Protein AF-A0A0J7YM54-F1 (afdb_monomer_lite)

pLDDT: mean 84.11, std 16.39, range [31.62, 98.44]

Structure (mmCIF, N/CA/C/O backbone):
data_AF-A0A0J7YM54-F1
#
_entry.id   AF-A0A0J7YM54-F1
#
loop_
_atom_site.group_PDB
_atom_site.id
_atom_site.type_symbol
_atom_site.label_atom_id
_atom_site.label_alt_id
_atom_site.label_comp_id
_atom_site.label_asym_id
_atom_site.label_entity_id
_atom_site.label_seq_id
_atom_site.pdbx_PDB_ins_code
_atom_site.Cartn_x
_atom_site.Cartn_y
_atom_site.Cartn_z
_atom_site.occupancy
_atom_site.B_iso_or_equiv
_atom_site.auth_seq_id
_atom_site.auth_comp_id
_atom_site.auth_asym_id
_atom_site.auth_atom_id
_atom_site.pdbx_PDB_model_num
ATOM 1 N N . MET A 1 1 ? 42.980 23.337 -14.001 1.00 39.78 1 MET A N 1
ATOM 2 C CA . MET A 1 1 ? 42.250 22.060 -13.808 1.00 39.78 1 MET A CA 1
ATOM 3 C C . MET A 1 1 ? 41.978 21.839 -12.323 1.00 39.78 1 MET A C 1
ATOM 5 O O . MET A 1 1 ? 42.525 20.928 -11.721 1.00 39.78 1 MET A O 1
ATOM 9 N N . SER A 1 2 ? 41.148 22.685 -11.716 1.00 37.78 2 SER A N 1
ATOM 10 C CA . SER A 1 2 ? 40.831 22.590 -10.286 1.00 37.78 2 SER A CA 1
ATOM 11 C C . SER A 1 2 ? 39.645 23.497 -9.967 1.00 37.78 2 SER A C 1
ATOM 13 O O . SER A 1 2 ? 39.828 24.497 -9.296 1.00 37.78 2 SER A O 1
ATOM 15 N N . ASP A 1 3 ? 38.461 23.206 -10.522 1.00 34.47 3 ASP A N 1
ATOM 16 C CA . ASP A 1 3 ? 37.222 23.910 -10.128 1.00 34.47 3 ASP A CA 1
ATOM 17 C C . ASP A 1 3 ? 35.913 23.189 -10.529 1.00 34.47 3 ASP A C 1
ATOM 19 O O . ASP A 1 3 ? 34.865 23.803 -10.691 1.00 34.47 3 ASP A O 1
ATOM 23 N N . VAL A 1 4 ? 35.929 21.853 -10.665 1.00 36.28 4 VAL A N 1
ATOM 24 C CA . VAL A 1 4 ? 34.733 21.065 -11.070 1.00 36.28 4 VAL A CA 1
ATOM 25 C C . VAL A 1 4 ? 34.252 20.101 -9.968 1.00 36.28 4 VAL A C 1
ATOM 27 O O . VAL A 1 4 ? 33.488 19.178 -10.211 1.00 36.28 4 VAL A O 1
ATOM 30 N N . LEU A 1 5 ? 34.644 20.319 -8.707 1.00 35.38 5 LEU A N 1
ATOM 31 C CA . LEU A 1 5 ? 34.176 19.516 -7.560 1.00 35.38 5 LEU A CA 1
ATOM 32 C C . LEU A 1 5 ? 33.268 20.297 -6.594 1.00 35.38 5 LEU A C 1
ATOM 34 O O . LEU A 1 5 ? 33.236 20.025 -5.396 1.00 35.38 5 LEU A O 1
ATOM 38 N N . ARG A 1 6 ? 32.476 21.244 -7.113 1.00 36.31 6 ARG A N 1
ATOM 39 C CA . ARG A 1 6 ? 31.398 21.922 -6.370 1.00 36.31 6 ARG A CA 1
ATOM 40 C C . ARG A 1 6 ? 30.016 21.600 -6.947 1.00 36.31 6 ARG A C 1
ATOM 42 O O . ARG A 1 6 ? 29.353 22.474 -7.482 1.00 36.31 6 ARG A O 1
ATOM 49 N N . SER A 1 7 ? 29.549 20.362 -6.787 1.00 36.28 7 SER A N 1
ATOM 50 C CA . SER A 1 7 ? 28.103 20.065 -6.732 1.00 36.28 7 SER A CA 1
ATOM 51 C C . SER A 1 7 ? 27.815 18.660 -6.185 1.00 36.28 7 SER A C 1
ATOM 53 O O . SER A 1 7 ? 27.097 17.858 -6.773 1.00 36.28 7 SER A O 1
ATOM 55 N N . ARG A 1 8 ? 28.289 18.347 -4.971 1.00 37.28 8 ARG A N 1
ATOM 56 C CA . ARG A 1 8 ? 27.629 17.300 -4.168 1.00 37.28 8 ARG A CA 1
ATOM 57 C C . ARG A 1 8 ? 26.317 17.851 -3.607 1.00 37.28 8 ARG A C 1
ATOM 59 O O . ARG A 1 8 ? 26.161 18.003 -2.397 1.00 37.28 8 ARG A O 1
ATOM 66 N N . GLN A 1 9 ? 25.364 18.149 -4.488 1.00 34.09 9 GLN A N 1
ATOM 67 C CA . GLN A 1 9 ? 23.973 18.314 -4.096 1.00 34.09 9 GLN A CA 1
ATOM 68 C C . GLN A 1 9 ? 23.431 16.910 -3.829 1.00 34.09 9 GLN A C 1
ATOM 70 O O . GLN A 1 9 ? 22.877 16.235 -4.690 1.00 34.09 9 GLN A O 1
ATOM 75 N N . LYS A 1 10 ? 23.702 16.439 -2.606 1.00 35.44 10 LYS A N 1
ATOM 76 C CA . LYS A 1 10 ? 23.023 15.307 -1.984 1.00 35.44 10 LYS A CA 1
ATOM 77 C C . LYS A 1 10 ? 21.530 15.468 -2.272 1.00 35.44 10 LYS A C 1
ATOM 79 O O . LYS A 1 10 ? 20.948 16.474 -1.865 1.00 35.44 10 LYS A O 1
ATOM 84 N N . TYR A 1 11 ? 20.907 14.485 -2.917 1.00 36.03 11 TYR A N 1
ATOM 85 C CA . TYR A 1 11 ? 19.458 14.291 -2.863 1.00 36.03 11 TYR A CA 1
ATOM 86 C C . TYR A 1 11 ? 19.092 13.958 -1.409 1.00 36.03 11 TYR A C 1
ATOM 88 O O . TYR A 1 11 ? 18.893 12.811 -1.020 1.00 36.03 11 TYR A O 1
ATOM 96 N N . CYS A 1 12 ? 19.132 14.977 -0.556 1.00 31.62 12 CYS A N 1
ATOM 97 C CA . CYS A 1 12 ? 18.889 14.879 0.864 1.00 31.62 12 CYS A CA 1
ATOM 98 C C . CYS A 1 12 ? 17.372 14.891 1.042 1.00 31.62 12 CYS A C 1
ATOM 100 O O . CYS A 1 12 ? 16.743 15.943 1.099 1.00 31.62 12 CYS A O 1
ATOM 102 N N . TYR A 1 13 ? 16.766 13.705 1.111 1.00 42.91 13 TYR A N 1
ATOM 103 C CA . TYR A 1 13 ? 15.343 13.519 1.418 1.00 42.91 13 TYR A CA 1
AT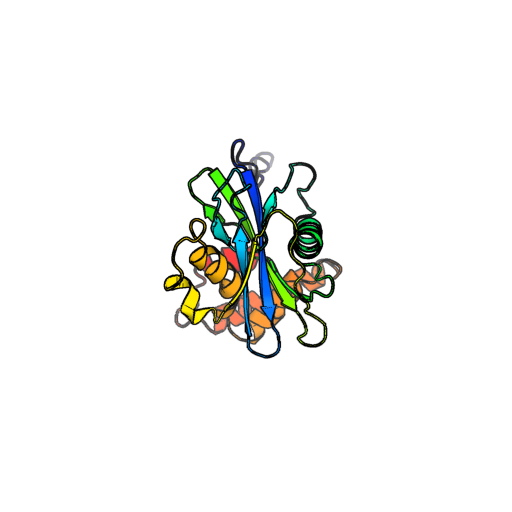OM 104 C C . TYR A 1 13 ? 14.965 13.947 2.853 1.00 42.91 13 TYR A C 1
ATOM 106 O O . TYR A 1 13 ? 13.833 13.739 3.290 1.00 42.91 13 TYR A O 1
ATOM 114 N N . THR A 1 14 ? 15.883 14.558 3.605 1.00 42.25 14 THR A N 1
ATOM 115 C CA . THR A 1 14 ? 15.625 15.097 4.939 1.00 42.25 14 THR A CA 1
ATOM 116 C C . THR A 1 14 ? 14.918 16.445 4.820 1.00 42.25 14 THR A C 1
ATOM 118 O O . THR A 1 14 ? 15.533 17.508 4.860 1.00 42.25 14 THR A O 1
ATOM 121 N N . CYS A 1 15 ? 13.596 16.418 4.677 1.00 42.03 15 CYS A N 1
ATOM 122 C CA . CYS A 1 15 ? 12.793 17.562 5.086 1.00 42.03 15 CYS A CA 1
ATOM 123 C C . CYS A 1 15 ? 12.607 17.472 6.601 1.00 42.03 15 CYS A C 1
ATOM 125 O O . CYS A 1 15 ? 11.759 16.717 7.078 1.00 42.03 15 CYS A O 1
ATOM 127 N N . SER A 1 16 ? 13.425 18.212 7.344 1.00 54.41 16 SER A N 1
ATOM 128 C CA . SER A 1 16 ? 13.213 18.482 8.764 1.00 54.41 16 SER A CA 1
ATOM 129 C C . SER A 1 16 ? 11.779 18.994 8.975 1.00 54.41 16 SER A C 1
ATOM 131 O O . SER A 1 16 ? 11.338 19.924 8.303 1.00 54.41 16 SER A O 1
ATOM 133 N N . GLY A 1 17 ? 11.022 18.324 9.851 1.00 62.78 17 GLY A N 1
ATOM 134 C CA . GLY A 1 17 ? 9.676 18.733 10.278 1.00 62.78 17 GLY A CA 1
ATOM 135 C C . GLY A 1 17 ? 8.497 17.860 9.822 1.00 62.78 17 GLY A C 1
ATOM 136 O O . GLY A 1 17 ? 7.399 18.048 10.336 1.00 62.78 17 GLY A O 1
ATOM 137 N N . ARG A 1 18 ? 8.678 16.893 8.906 1.00 74.12 18 ARG A N 1
ATOM 138 C CA . ARG A 1 18 ? 7.582 15.997 8.467 1.00 74.12 18 ARG A CA 1
ATOM 139 C C . ARG A 1 18 ? 7.667 14.620 9.112 1.00 74.12 18 ARG A C 1
ATOM 141 O O . ARG A 1 18 ? 8.744 14.028 9.156 1.00 74.12 18 ARG A O 1
ATOM 148 N N . ARG A 1 19 ? 6.521 14.078 9.537 1.00 88.62 19 ARG A N 1
ATOM 149 C CA . ARG A 1 19 ? 6.425 12.687 10.000 1.00 88.62 19 ARG A CA 1
ATOM 150 C C . ARG A 1 19 ? 6.508 11.761 8.795 1.00 88.62 19 ARG A C 1
ATOM 152 O O . ARG A 1 19 ? 5.757 11.913 7.832 1.00 88.62 19 ARG A O 1
ATOM 159 N N . ARG A 1 20 ? 7.449 10.825 8.829 1.00 91.69 20 ARG A N 1
ATOM 160 C CA . ARG A 1 20 ? 7.586 9.804 7.792 1.00 91.69 20 ARG A CA 1
ATOM 161 C C . ARG A 1 20 ? 6.707 8.630 8.176 1.00 91.69 20 ARG A C 1
ATOM 163 O O . ARG A 1 20 ? 6.704 8.227 9.334 1.00 91.69 20 ARG A O 1
ATOM 170 N N . VAL A 1 21 ? 5.953 8.123 7.216 1.00 93.38 21 VAL A N 1
ATOM 171 C CA . VAL A 1 21 ? 4.989 7.044 7.433 1.00 93.38 21 VAL A CA 1
ATOM 172 C C . VAL A 1 21 ? 5.147 6.046 6.302 1.00 93.38 21 VAL A C 1
ATOM 174 O O . VAL A 1 21 ? 5.334 6.452 5.156 1.00 93.38 21 VAL A O 1
ATOM 177 N N . VAL A 1 22 ? 5.103 4.758 6.605 1.00 95.50 22 VAL A N 1
ATOM 178 C CA . VAL A 1 22 ? 4.905 3.711 5.607 1.00 95.50 22 VAL A CA 1
ATOM 179 C C . VAL A 1 22 ? 3.417 3.403 5.534 1.00 95.50 22 VAL A C 1
ATOM 181 O O . VAL A 1 22 ? 2.766 3.304 6.568 1.00 95.50 22 VAL A O 1
ATOM 184 N N . THR A 1 23 ? 2.868 3.295 4.328 1.00 97.56 23 THR A N 1
ATOM 185 C CA . THR A 1 23 ? 1.470 2.896 4.122 1.00 97.56 23 THR A CA 1
ATOM 186 C C . THR A 1 23 ? 1.453 1.676 3.228 1.00 97.56 23 THR A C 1
ATOM 188 O O . THR A 1 23 ? 1.994 1.711 2.122 1.00 97.56 23 THR A O 1
ATOM 191 N N . VAL A 1 24 ? 0.856 0.601 3.719 1.00 98.25 24 VAL A N 1
ATOM 192 C CA . VAL A 1 24 ? 0.930 -0.722 3.122 1.00 98.25 24 VAL A CA 1
ATOM 193 C C . VAL A 1 24 ? -0.432 -1.124 2.592 1.00 98.25 24 VAL A C 1
ATOM 195 O O . VAL A 1 24 ? -1.376 -1.337 3.344 1.00 98.25 24 VAL A O 1
ATOM 198 N N . ILE A 1 25 ? -0.520 -1.252 1.275 1.00 98.25 25 ILE A N 1
ATOM 199 C CA . ILE A 1 25 ? -1.683 -1.815 0.605 1.00 98.25 25 ILE A CA 1
ATOM 200 C C . ILE A 1 25 ? -1.459 -3.320 0.484 1.00 98.25 25 ILE A C 1
ATOM 202 O O . ILE A 1 25 ? -0.456 -3.763 -0.083 1.00 98.25 25 ILE A O 1
ATOM 206 N N . LEU A 1 26 ? -2.398 -4.102 1.008 1.00 97.62 26 LEU A N 1
ATOM 207 C CA . LEU A 1 26 ? -2.434 -5.547 0.818 1.00 97.62 26 LEU A CA 1
ATOM 208 C C . LEU A 1 26 ? -3.441 -5.864 -0.269 1.00 97.62 26 LEU A C 1
ATOM 210 O O . LEU A 1 26 ? -4.610 -5.517 -0.133 1.00 97.62 26 LEU A O 1
ATOM 214 N N . ARG A 1 27 ? -2.987 -6.522 -1.333 1.00 96.50 27 ARG A N 1
ATOM 215 C CA . ARG A 1 27 ? -3.840 -7.007 -2.413 1.00 96.50 27 ARG A CA 1
ATOM 216 C C . ARG A 1 27 ? -3.995 -8.516 -2.315 1.00 96.50 27 ARG A C 1
ATOM 218 O O . ARG A 1 27 ? -2.997 -9.234 -2.310 1.00 96.50 27 ARG A O 1
ATOM 225 N N . ARG A 1 28 ? -5.229 -9.002 -2.295 1.00 95.38 28 ARG A N 1
ATOM 226 C CA . ARG A 1 28 ? -5.519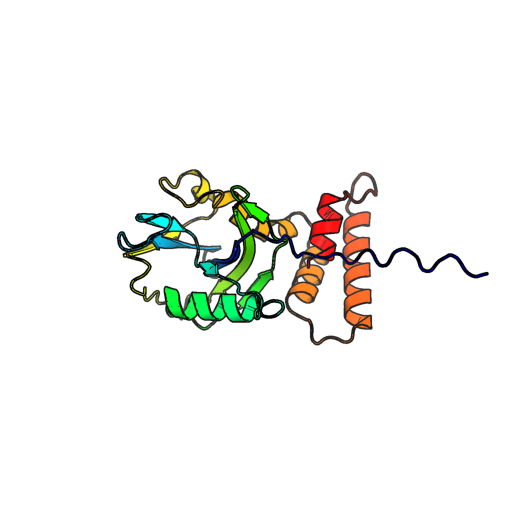 -10.432 -2.344 1.00 95.38 28 ARG A CA 1
ATOM 227 C C . ARG A 1 28 ? -5.293 -10.964 -3.754 1.00 95.38 28 ARG A C 1
ATOM 229 O O . ARG A 1 28 ? -5.715 -10.356 -4.735 1.00 95.38 28 ARG A O 1
ATOM 236 N N . GLN A 1 29 ? -4.590 -12.086 -3.858 1.00 93.69 29 GLN A N 1
ATOM 237 C CA . GLN A 1 29 ? -4.203 -12.654 -5.148 1.00 93.69 29 GLN A CA 1
ATOM 238 C C . GLN A 1 29 ? -5.393 -13.167 -5.975 1.00 93.69 29 GLN A C 1
ATOM 240 O O . GLN A 1 29 ? -5.346 -13.072 -7.200 1.00 93.69 29 GLN A O 1
ATOM 245 N N . SER A 1 30 ? -6.427 -13.719 -5.334 1.00 92.69 30 SER A N 1
ATOM 246 C CA . SER A 1 30 ? -7.529 -14.405 -6.023 1.00 92.69 30 SER A CA 1
ATOM 247 C C . SER A 1 30 ? -8.426 -13.469 -6.833 1.00 92.69 30 SER A C 1
ATOM 249 O O . SER A 1 30 ? -8.840 -13.830 -7.931 1.00 92.69 30 SER A O 1
ATOM 251 N N . ASP A 1 31 ? -8.683 -12.261 -6.334 1.00 93.81 31 ASP A N 1
ATOM 252 C CA . ASP A 1 31 ? -9.617 -11.304 -6.942 1.00 93.81 31 ASP A CA 1
ATOM 253 C C . ASP A 1 31 ? -9.043 -9.890 -7.117 1.00 93.81 31 ASP A C 1
ATOM 255 O O . ASP A 1 31 ? -9.659 -9.040 -7.756 1.00 93.81 31 ASP A O 1
ATOM 259 N N . GLY A 1 32 ? -7.851 -9.615 -6.582 1.00 94.56 32 GLY A N 1
ATOM 260 C CA . GLY A 1 32 ? -7.232 -8.296 -6.650 1.00 94.56 32 GLY A CA 1
ATOM 261 C C . GLY A 1 32 ? -7.824 -7.266 -5.685 1.00 94.56 32 GLY A C 1
ATOM 262 O O . GLY A 1 32 ? -7.443 -6.096 -5.776 1.00 94.56 32 GLY A O 1
ATOM 263 N N . TYR A 1 33 ? -8.706 -7.674 -4.767 1.00 96.56 33 TYR A N 1
ATOM 264 C CA . TYR A 1 33 ? -9.288 -6.781 -3.766 1.00 96.56 33 TYR A CA 1
ATOM 265 C C . TYR A 1 33 ? -8.206 -6.308 -2.797 1.00 96.56 33 TYR A C 1
ATOM 267 O O . TYR A 1 33 ? -7.213 -7.003 -2.561 1.00 96.56 33 TYR A O 1
ATOM 275 N N . VAL A 1 34 ? -8.391 -5.123 -2.221 1.00 97.44 34 VAL A N 1
ATOM 276 C CA . VAL A 1 34 ? -7.439 -4.530 -1.277 1.00 97.44 34 VAL A CA 1
ATOM 277 C C . VAL A 1 34 ? -8.002 -4.481 0.138 1.00 97.44 34 VAL A C 1
ATOM 279 O O . VAL A 1 34 ? -9.191 -4.221 0.326 1.00 97.44 34 VAL A O 1
ATOM 282 N N . LEU A 1 35 ? -7.156 -4.749 1.136 1.00 97.56 35 LEU A N 1
ATOM 283 C CA . LEU A 1 35 ? -7.552 -4.696 2.542 1.00 97.56 35 LEU A CA 1
ATOM 284 C C . LEU A 1 35 ? -7.619 -3.248 3.017 1.00 97.56 35 LEU A C 1
ATOM 286 O O . LEU A 1 35 ? -6.620 -2.531 2.995 1.00 97.56 35 LEU A O 1
ATOM 290 N N . MET A 1 36 ? -8.785 -2.863 3.511 1.00 97.81 36 MET A N 1
ATOM 291 C CA . MET A 1 36 ? -9.024 -1.631 4.242 1.00 97.81 36 MET A CA 1
ATOM 292 C C . MET A 1 36 ? -9.271 -1.948 5.708 1.00 97.81 36 MET A C 1
ATOM 294 O O . MET A 1 36 ? -9.966 -2.908 6.040 1.00 97.81 36 MET A O 1
ATOM 298 N N . LEU A 1 37 ? -8.736 -1.105 6.579 1.00 98.31 37 LEU A N 1
ATOM 299 C CA . LEU A 1 37 ? -8.942 -1.150 8.018 1.00 98.31 37 LEU A CA 1
ATOM 300 C C . LEU A 1 37 ? -9.716 0.092 8.447 1.00 98.31 37 LEU A C 1
ATOM 302 O O . LEU A 1 37 ? -9.550 1.163 7.865 1.00 98.31 37 LEU A O 1
ATOM 306 N N . GLN A 1 38 ? -10.547 -0.027 9.474 1.00 98.25 38 GLN A N 1
ATOM 307 C CA . GLN A 1 38 ? -11.173 1.114 10.125 1.00 98.25 38 GLN A CA 1
ATOM 308 C C . GLN A 1 38 ? -10.492 1.350 11.465 1.00 98.25 38 GLN A C 1
ATOM 310 O O . GLN A 1 38 ? -10.497 0.472 12.331 1.00 98.25 38 GLN A O 1
ATOM 315 N N . ARG A 1 39 ? -9.945 2.551 11.651 1.00 98.12 39 ARG A N 1
ATOM 316 C CA . ARG A 1 39 ? -9.269 2.938 12.892 1.00 98.12 39 ARG A CA 1
ATOM 317 C C . ARG A 1 39 ? -10.249 2.885 14.057 1.00 98.12 39 ARG A C 1
ATOM 319 O O . ARG A 1 39 ? -11.371 3.378 13.956 1.00 98.12 39 ARG A O 1
ATOM 326 N N . SER A 1 40 ? -9.810 2.323 15.175 1.00 97.62 40 SER A N 1
ATOM 327 C CA . SER A 1 40 ? -10.548 2.333 16.434 1.00 97.62 40 SER A CA 1
ATOM 328 C C . SER A 1 40 ? -10.835 3.768 16.880 1.00 97.62 40 SER A C 1
ATOM 330 O O . SER A 1 40 ? -10.033 4.680 16.656 1.00 97.62 40 SER A O 1
ATOM 332 N N . GLN A 1 41 ? -11.959 3.971 17.567 1.00 97.12 41 GLN A N 1
ATOM 333 C CA . GLN A 1 41 ? -12.290 5.260 18.187 1.00 97.12 41 GLN A CA 1
ATOM 334 C C . GLN A 1 41 ? -11.273 5.695 19.260 1.00 97.12 41 GLN A C 1
ATOM 336 O O . GLN A 1 41 ? -11.230 6.862 19.638 1.00 97.12 41 GLN A O 1
ATOM 341 N N . LEU A 1 42 ? -10.421 4.778 19.731 1.00 95.12 42 LEU A N 1
ATOM 342 C CA . LEU A 1 42 ? -9.359 5.053 20.705 1.00 95.12 42 LEU A CA 1
ATOM 343 C C . LEU A 1 42 ? -8.137 5.763 20.093 1.00 95.12 42 LEU A C 1
ATOM 345 O O . LEU A 1 42 ? -7.265 6.240 20.826 1.00 95.12 42 LEU A O 1
ATOM 349 N N . MET A 1 43 ? -8.034 5.818 18.762 1.00 95.12 43 MET A N 1
ATOM 350 C CA . MET A 1 43 ? -6.873 6.387 18.081 1.00 95.12 43 MET A CA 1
ATOM 351 C C . MET A 1 43 ? -6.886 7.918 18.110 1.00 95.12 43 MET A C 1
ATOM 353 O O . MET A 1 43 ? -7.883 8.560 17.796 1.00 95.12 43 MET A O 1
ATOM 357 N N . LYS A 1 44 ? -5.732 8.526 18.418 1.00 91.75 44 LYS A N 1
ATOM 358 C CA . LYS A 1 44 ? -5.586 9.996 18.463 1.00 91.75 44 LYS A CA 1
ATOM 359 C C . LYS A 1 44 ? -5.690 10.654 17.088 1.00 91.75 44 LYS A C 1
ATOM 361 O O . LYS A 1 44 ? -6.218 11.753 16.966 1.00 91.75 44 LYS A O 1
ATOM 366 N N . GLU A 1 45 ? -5.130 10.014 16.063 1.00 89.75 45 GLU A N 1
ATOM 367 C CA . GLU A 1 45 ? -5.165 10.517 14.688 1.00 89.75 45 GLU A CA 1
ATOM 368 C C . GLU A 1 45 ? -6.223 9.748 13.895 1.00 89.75 45 GLU A C 1
ATOM 370 O O . GLU A 1 45 ? -6.156 8.520 13.809 1.00 89.75 45 GLU A O 1
ATOM 375 N N . TYR A 1 46 ? -7.175 10.489 13.321 1.00 94.00 46 TYR A N 1
ATOM 376 C CA . TYR A 1 46 ? -8.246 9.997 12.447 1.00 94.00 46 TYR A CA 1
ATOM 377 C C . TYR A 1 46 ? -9.083 8.827 13.030 1.00 94.00 46 TYR A C 1
ATOM 379 O O . TYR A 1 46 ? -9.212 7.797 12.367 1.00 94.00 46 TYR A O 1
ATOM 387 N N . PRO A 1 47 ? -9.664 8.949 14.242 1.00 97.19 47 PRO A N 1
ATOM 388 C CA . PRO A 1 47 ? -10.511 7.898 14.819 1.00 97.19 47 PRO A CA 1
ATOM 389 C C . PRO A 1 47 ? -11.709 7.575 13.914 1.00 97.19 47 PRO A C 1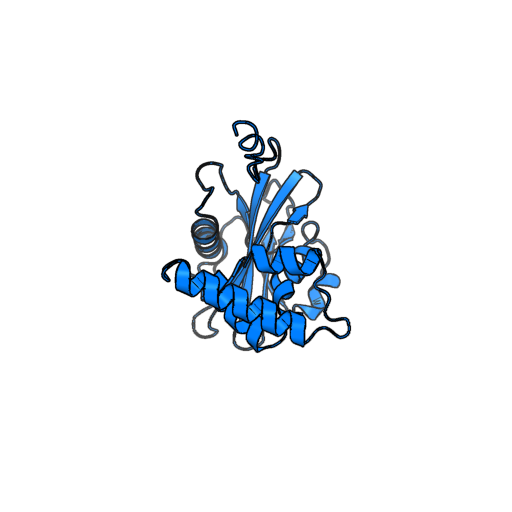
ATOM 391 O O . PRO A 1 47 ? -12.271 8.468 13.276 1.00 97.19 47 PRO A O 1
ATOM 394 N N . GLY A 1 48 ? -12.072 6.293 13.819 1.00 97.50 48 GLY A N 1
ATOM 395 C CA . GLY A 1 48 ? -13.194 5.812 13.004 1.00 97.50 48 GLY A CA 1
ATOM 396 C C . GLY A 1 48 ? -12.982 5.873 11.488 1.00 97.50 48 GLY A C 1
ATOM 397 O O . GLY A 1 48 ? -13.865 5.447 10.740 1.00 97.50 48 GLY A O 1
ATOM 398 N N . ARG A 1 49 ? -11.842 6.397 11.013 1.00 98.06 49 ARG A N 1
ATOM 399 C CA . ARG A 1 49 ? -11.586 6.552 9.579 1.00 98.06 49 ARG A CA 1
ATOM 400 C C . ARG A 1 49 ? -11.051 5.282 8.933 1.00 98.06 49 ARG A C 1
ATOM 402 O O . ARG A 1 49 ? -10.273 4.546 9.537 1.00 98.06 49 ARG A O 1
ATOM 409 N N . TRP A 1 50 ? -11.423 5.078 7.677 1.00 98.44 50 TRP A N 1
ATOM 410 C CA . TRP A 1 50 ? -10.911 4.006 6.832 1.00 98.44 50 TRP A CA 1
ATOM 411 C C . TRP A 1 50 ? -9.506 4.326 6.305 1.00 98.44 50 TRP A C 1
ATOM 413 O O . TRP A 1 50 ? -9.234 5.442 5.850 1.00 98.44 50 TRP A O 1
ATOM 423 N N . HIS A 1 51 ? -8.602 3.351 6.375 1.00 98.06 51 HIS A N 1
ATOM 424 C CA . HIS A 1 51 ? -7.202 3.477 5.974 1.00 98.06 51 HIS A CA 1
ATOM 425 C C . HIS A 1 51 ? -6.617 2.146 5.482 1.00 98.06 51 HIS A C 1
ATOM 427 O O . HIS A 1 51 ? -7.237 1.093 5.611 1.00 98.06 51 HIS A O 1
ATOM 433 N N . PHE A 1 52 ? -5.422 2.210 4.902 1.00 98.31 52 PHE A N 1
ATOM 434 C CA . PHE A 1 52 ? -4.555 1.047 4.704 1.00 98.31 52 PHE A CA 1
ATOM 435 C C . PHE A 1 52 ? -3.611 0.925 5.905 1.00 98.31 52 PHE A C 1
ATOM 437 O O . PHE A 1 52 ? -3.295 1.955 6.492 1.00 98.31 52 PHE A O 1
ATOM 444 N N . VAL A 1 53 ? -3.084 -0.270 6.192 1.00 98.00 53 VAL A N 1
ATOM 445 C CA . VAL A 1 53 ? -2.065 -0.501 7.243 1.00 98.00 53 VAL A CA 1
ATOM 446 C C . VAL A 1 53 ? -0.992 0.590 7.205 1.00 98.00 53 VAL A C 1
ATOM 448 O O . VAL A 1 53 ? -0.482 0.922 6.126 1.00 98.00 53 VAL A O 1
ATOM 451 N N . SER A 1 54 ? -0.646 1.183 8.349 1.00 95.06 54 SER A N 1
ATOM 452 C CA . SER A 1 54 ? 0.257 2.332 8.350 1.00 95.06 54 SER A CA 1
ATOM 453 C C . SER A 1 54 ? 1.086 2.473 9.616 1.00 95.06 54 SER A C 1
ATOM 455 O O . SER A 1 54 ? 0.569 2.451 10.723 1.00 95.06 54 SER A O 1
ATOM 457 N N . GLY A 1 55 ? 2.374 2.755 9.428 1.00 91.56 55 GLY A N 1
ATOM 458 C CA . GLY A 1 55 ? 3.343 2.841 10.512 1.00 91.56 55 GLY A CA 1
ATOM 459 C C . GLY A 1 55 ? 4.233 4.060 10.444 1.00 91.56 55 GLY A C 1
ATOM 460 O O . GLY A 1 55 ? 4.623 4.504 9.363 1.00 91.56 55 GLY A O 1
ATOM 461 N N . SER A 1 56 ? 4.623 4.594 11.597 1.00 91.31 56 SER A N 1
ATOM 462 C CA . SER A 1 56 ? 5.624 5.664 11.643 1.00 91.31 56 SER A CA 1
ATOM 463 C C . SER A 1 56 ? 7.017 5.122 11.309 1.00 91.31 56 SER A C 1
ATOM 465 O O . SER A 1 56 ? 7.441 4.100 11.837 1.00 91.31 56 SER A O 1
ATOM 467 N N . LEU A 1 57 ? 7.750 5.837 10.454 1.00 89.38 57 LEU A N 1
ATOM 468 C CA . LEU A 1 57 ? 9.156 5.567 10.154 1.00 89.38 57 LEU A CA 1
ATOM 469 C C . LEU A 1 57 ? 10.022 6.508 10.983 1.00 89.38 57 LEU A C 1
ATOM 471 O O . LEU A 1 57 ? 10.039 7.723 10.751 1.00 89.38 57 LEU A O 1
ATOM 475 N N . GLU A 1 58 ? 10.762 5.959 11.938 1.00 80.06 58 GLU A N 1
ATOM 476 C CA . GLU A 1 58 ? 11.685 6.757 12.729 1.00 80.06 58 GLU A CA 1
ATOM 477 C C . GLU A 1 58 ? 12.959 7.066 11.933 1.00 80.06 58 GLU A C 1
ATOM 479 O O . GLU A 1 58 ? 13.268 6.445 10.915 1.00 80.06 58 GLU A O 1
ATOM 484 N N . VAL A 1 59 ? 13.744 8.047 12.387 1.00 72.12 59 VAL A N 1
ATOM 485 C CA . VAL A 1 59 ? 14.975 8.449 11.681 1.00 72.12 59 VAL A CA 1
ATOM 486 C C . VAL A 1 59 ? 15.952 7.272 11.558 1.00 72.12 59 VAL A C 1
ATOM 488 O O . VAL A 1 59 ? 16.570 7.108 10.504 1.00 72.12 59 VAL A O 1
ATOM 491 N N . ARG A 1 60 ? 16.020 6.412 12.584 1.00 71.44 60 ARG A N 1
ATOM 492 C CA . ARG A 1 60 ? 16.815 5.171 12.594 1.00 71.44 60 ARG A CA 1
ATOM 493 C C . ARG A 1 60 ? 16.333 4.107 11.601 1.00 71.44 60 ARG A C 1
ATOM 495 O O . ARG A 1 60 ? 17.095 3.211 11.263 1.00 71.44 60 ARG A O 1
ATOM 502 N N . ASP A 1 61 ? 15.120 4.242 11.073 1.00 67.06 61 ASP A N 1
ATOM 503 C CA . ASP A 1 61 ? 14.549 3.329 10.076 1.00 67.06 61 ASP A CA 1
ATOM 504 C C . ASP A 1 61 ? 14.798 3.800 8.637 1.00 67.06 61 ASP A C 1
ATOM 506 O O . ASP A 1 61 ? 14.256 3.244 7.679 1.00 67.06 61 ASP A O 1
ATOM 510 N N . SER A 1 62 ? 15.652 4.815 8.455 1.00 59.19 62 SER A N 1
ATOM 511 C CA . SER A 1 62 ? 16.114 5.286 7.146 1.00 59.19 62 SER A CA 1
ATOM 512 C C . SER A 1 62 ? 16.929 4.195 6.440 1.00 59.19 62 SER A C 1
ATOM 514 O O . SER A 1 62 ? 18.144 4.141 6.555 1.00 59.19 62 SER A O 1
ATOM 516 N N . GLY A 1 63 ? 16.237 3.311 5.722 1.00 67.81 63 GLY A N 1
ATOM 517 C CA . GLY A 1 63 ? 16.806 2.123 5.074 1.00 67.81 63 GLY A CA 1
ATOM 518 C C . GLY A 1 63 ? 15.975 0.857 5.303 1.00 67.81 63 GLY A C 1
ATOM 519 O O . GLY A 1 63 ? 16.011 -0.043 4.475 1.00 67.81 63 GLY A O 1
ATOM 520 N N . ARG A 1 64 ? 15.140 0.842 6.350 1.00 81.12 64 ARG A N 1
ATOM 521 C CA . ARG A 1 64 ? 14.340 -0.307 6.814 1.00 81.12 64 ARG A CA 1
ATOM 522 C C . ARG A 1 64 ? 12.836 -0.139 6.572 1.00 81.12 64 ARG A C 1
ATOM 524 O O . ARG A 1 64 ? 12.009 -0.708 7.271 1.00 81.12 64 ARG A O 1
ATOM 531 N N . CYS A 1 65 ? 12.465 0.651 5.561 1.00 87.62 65 CYS A N 1
ATOM 532 C CA . CYS A 1 65 ? 11.063 0.937 5.226 1.00 87.62 65 CYS A CA 1
ATOM 533 C C . CYS A 1 65 ? 10.245 -0.346 5.000 1.00 87.62 65 CYS A C 1
ATOM 535 O O . CYS A 1 65 ? 9.138 -0.466 5.512 1.00 87.62 65 CYS A O 1
ATOM 537 N N . LEU A 1 66 ? 10.809 -1.317 4.271 1.00 90.75 66 LEU A N 1
ATOM 538 C CA . LEU A 1 66 ? 10.143 -2.590 3.987 1.00 90.75 66 LEU A CA 1
ATOM 539 C C . LEU A 1 66 ? 10.041 -3.492 5.221 1.00 90.75 66 LEU A C 1
ATOM 541 O O . LEU A 1 66 ? 9.024 -4.152 5.394 1.00 90.75 66 LEU A O 1
ATOM 545 N N . GLU A 1 67 ? 11.052 -3.500 6.089 1.00 91.50 67 GLU A N 1
ATOM 546 C CA . GLU A 1 67 ? 10.990 -4.232 7.360 1.00 91.50 67 GLU A CA 1
ATOM 547 C C . GLU A 1 67 ? 9.878 -3.665 8.241 1.00 91.50 67 GLU A C 1
ATOM 549 O O . GLU A 1 67 ? 9.029 -4.416 8.716 1.00 91.50 67 GLU A O 1
ATOM 554 N N . ARG A 1 68 ? 9.809 -2.330 8.365 1.00 94.12 68 ARG A N 1
ATOM 555 C CA . ARG A 1 68 ? 8.715 -1.669 9.080 1.00 94.12 68 ARG A CA 1
ATOM 556 C C . ARG A 1 68 ? 7.362 -1.980 8.446 1.00 94.12 68 ARG A C 1
ATOM 558 O O . ARG A 1 68 ? 6.431 -2.293 9.169 1.00 94.12 68 ARG A O 1
ATOM 565 N N . ALA A 1 69 ? 7.256 -1.950 7.117 1.00 95.31 69 ALA A N 1
ATOM 566 C CA . ALA A 1 69 ? 6.026 -2.295 6.405 1.00 95.31 69 ALA A CA 1
ATOM 567 C C . ALA A 1 69 ? 5.514 -3.697 6.779 1.00 95.31 69 ALA A C 1
ATOM 569 O O . ALA A 1 69 ? 4.325 -3.876 7.010 1.00 95.31 69 ALA A O 1
ATOM 570 N N . ARG A 1 70 ? 6.411 -4.688 6.842 1.00 95.75 70 ARG A N 1
ATOM 571 C CA . ARG A 1 70 ? 6.062 -6.067 7.212 1.00 95.75 70 ARG A CA 1
ATOM 572 C C . ARG A 1 70 ? 5.670 -6.187 8.680 1.00 95.75 70 ARG A C 1
ATOM 574 O O . ARG A 1 70 ? 4.699 -6.874 8.973 1.00 95.75 70 ARG A O 1
ATOM 581 N N . ALA A 1 71 ? 6.396 -5.507 9.568 1.00 95.69 71 ALA A N 1
ATOM 582 C CA . ALA A 1 71 ? 6.076 -5.472 10.991 1.00 95.69 71 ALA A CA 1
ATOM 583 C C . ALA A 1 71 ? 4.672 -4.897 11.233 1.00 95.69 71 ALA A C 1
ATOM 585 O O . ALA A 1 71 ? 3.870 -5.536 11.898 1.00 95.69 71 ALA A O 1
ATOM 586 N N . GLU A 1 72 ? 4.336 -3.770 10.602 1.00 97.25 72 GLU A N 1
ATOM 587 C CA . GLU A 1 72 ? 3.009 -3.145 10.727 1.00 97.25 72 GLU A CA 1
ATOM 588 C C . GLU A 1 72 ? 1.886 -4.042 10.204 1.00 97.25 72 GLU A C 1
ATOM 590 O O . GLU A 1 72 ? 0.830 -4.143 10.818 1.00 97.25 72 GLU A O 1
ATOM 595 N N . VAL A 1 73 ? 2.106 -4.748 9.089 1.00 97.00 73 VAL A N 1
ATOM 596 C CA . VAL A 1 73 ? 1.110 -5.706 8.587 1.00 97.00 73 VAL A CA 1
ATOM 597 C C . VAL A 1 73 ? 0.889 -6.833 9.589 1.00 97.00 73 VAL A C 1
ATOM 599 O O . VAL A 1 73 ? -0.261 -7.155 9.891 1.00 97.00 73 VAL A O 1
ATOM 602 N N . LEU A 1 74 ? 1.962 -7.407 10.131 1.00 96.38 74 LEU A N 1
ATOM 603 C CA . LEU A 1 74 ? 1.857 -8.460 11.134 1.00 96.38 74 LEU A CA 1
ATOM 604 C C . LEU A 1 74 ? 1.147 -7.955 12.400 1.00 96.38 74 LEU A C 1
ATOM 606 O O . LEU A 1 74 ? 0.265 -8.636 12.914 1.00 96.38 74 LEU A O 1
ATOM 610 N N . GLU A 1 75 ? 1.491 -6.758 12.875 1.00 96.81 75 GLU A N 1
ATOM 611 C CA . GLU A 1 75 ? 0.919 -6.149 14.078 1.00 96.81 75 GLU A CA 1
ATOM 612 C C . GLU A 1 75 ? -0.560 -5.778 13.913 1.00 96.81 75 GLU A C 1
ATOM 614 O O . GLU A 1 75 ? -1.350 -6.035 14.821 1.00 96.81 75 GLU A O 1
ATOM 619 N N . GLU A 1 76 ? -0.951 -5.166 12.792 1.00 97.38 76 GLU A N 1
ATOM 620 C CA . GLU A 1 76 ? -2.318 -4.675 12.569 1.00 97.38 76 GLU A CA 1
ATOM 621 C C . GLU A 1 76 ? -3.279 -5.748 12.043 1.00 97.38 76 GLU A C 1
ATOM 623 O O . GLU A 1 76 ? -4.491 -5.583 12.186 1.00 97.38 76 GLU A O 1
ATOM 628 N N . THR A 1 77 ? -2.768 -6.814 11.413 1.00 96.50 77 THR A N 1
ATOM 629 C CA . THR A 1 77 ? -3.604 -7.789 10.685 1.00 96.50 77 THR A CA 1
ATOM 630 C C . THR A 1 77 ? -3.289 -9.255 10.970 1.00 96.50 77 THR A C 1
ATOM 632 O O . THR A 1 77 ? -4.063 -10.116 10.558 1.00 96.50 77 THR A O 1
ATOM 635 N N . GLY A 1 78 ? -2.165 -9.573 11.617 1.00 95.00 78 GLY A N 1
ATOM 636 C CA . GLY A 1 78 ? -1.712 -10.953 11.824 1.00 95.00 78 GLY A CA 1
ATOM 637 C C . GLY A 1 78 ? -1.160 -11.653 10.574 1.00 95.00 78 GLY A C 1
ATOM 638 O O . GLY A 1 78 ? -0.761 -12.812 10.662 1.00 95.00 78 GLY A O 1
ATOM 639 N N . ILE A 1 79 ? -1.111 -10.986 9.416 1.00 94.88 79 ILE A N 1
ATOM 640 C CA . ILE A 1 79 ? -0.639 -11.576 8.156 1.00 94.88 79 ILE A CA 1
ATOM 641 C C . ILE A 1 79 ? 0.896 -11.505 8.078 1.00 94.88 79 ILE A C 1
ATOM 643 O O . ILE A 1 79 ? 1.476 -10.424 8.156 1.00 94.88 79 ILE A O 1
ATOM 647 N N . SER A 1 80 ? 1.563 -12.643 7.862 1.00 92.75 80 SER A N 1
ATOM 648 C CA . SER A 1 80 ? 3.028 -12.721 7.694 1.00 92.75 80 SER A CA 1
ATOM 649 C C . SER A 1 80 ? 3.471 -12.966 6.247 1.00 92.75 80 SER A C 1
ATOM 651 O O . SER A 1 80 ? 4.476 -12.407 5.800 1.00 92.75 80 SER A O 1
ATOM 653 N N . GLU A 1 81 ? 2.717 -13.776 5.500 1.00 92.19 81 GLU A N 1
ATOM 654 C CA . GLU A 1 81 ? 3.094 -14.224 4.157 1.00 92.19 81 GLU A CA 1
ATOM 655 C C . GLU A 1 81 ? 2.783 -13.159 3.102 1.00 92.19 81 GLU A C 1
ATOM 657 O O . GLU A 1 81 ? 1.641 -12.960 2.684 1.00 92.19 81 GLU A O 1
ATOM 662 N N . LEU A 1 82 ? 3.829 -12.445 2.680 1.00 93.50 82 LEU A N 1
ATOM 663 C CA . LEU A 1 82 ? 3.711 -11.211 1.907 1.00 93.50 82 LEU A CA 1
ATOM 664 C C . LEU A 1 82 ? 4.713 -11.161 0.752 1.00 93.50 82 LEU A C 1
ATOM 666 O O . LEU A 1 82 ? 5.922 -11.002 0.969 1.00 93.50 82 LEU A O 1
ATOM 670 N N . ARG A 1 83 ? 4.216 -11.142 -0.488 1.00 92.56 83 ARG A N 1
ATOM 671 C CA . ARG A 1 83 ? 5.054 -10.937 -1.679 1.00 92.56 83 ARG A CA 1
ATOM 672 C C . ARG A 1 83 ? 5.107 -9.462 -2.063 1.00 92.56 83 ARG A C 1
ATOM 674 O O . ARG A 1 83 ? 4.072 -8.860 -2.329 1.00 92.56 83 ARG A O 1
ATOM 681 N N . LEU A 1 84 ? 6.302 -8.866 -2.111 1.00 92.56 84 LEU A N 1
ATOM 682 C CA . LEU A 1 84 ? 6.466 -7.465 -2.527 1.00 92.56 84 LEU A CA 1
ATOM 683 C C . LEU A 1 84 ? 6.111 -7.308 -4.008 1.00 92.56 84 LEU A C 1
ATOM 685 O O . LEU A 1 84 ? 6.632 -8.033 -4.851 1.00 92.56 84 LEU A O 1
ATOM 689 N N . ILE A 1 85 ? 5.231 -6.355 -4.315 1.00 91.19 85 ILE A N 1
ATOM 690 C CA . ILE A 1 85 ? 4.840 -6.011 -5.688 1.00 91.19 85 ILE A CA 1
ATOM 691 C C . ILE A 1 85 ? 5.382 -4.642 -6.088 1.00 91.19 85 ILE A C 1
ATOM 693 O O . ILE A 1 85 ? 5.788 -4.455 -7.234 1.00 91.19 85 ILE A O 1
ATOM 697 N N . CYS A 1 86 ? 5.353 -3.671 -5.172 1.00 89.38 86 CYS A N 1
ATOM 698 C CA . CYS A 1 86 ? 5.817 -2.314 -5.439 1.00 89.38 86 CYS A CA 1
ATOM 699 C C . CYS A 1 86 ? 6.263 -1.611 -4.151 1.00 89.38 86 CYS A C 1
ATOM 701 O O . CYS A 1 86 ? 5.570 -1.676 -3.138 1.00 89.38 86 CYS A O 1
ATOM 703 N N . HIS A 1 87 ? 7.372 -0.875 -4.211 1.00 90.00 87 HIS A N 1
ATOM 704 C CA . HIS A 1 87 ? 7.732 0.152 -3.237 1.00 90.00 87 HIS A CA 1
ATOM 705 C C . HIS A 1 87 ? 7.739 1.493 -3.965 1.00 90.00 87 HIS A C 1
ATOM 707 O O . HIS A 1 87 ? 8.679 1.834 -4.677 1.00 90.00 87 HIS A O 1
ATOM 713 N N . ALA A 1 88 ? 6.646 2.236 -3.842 1.00 89.25 88 ALA A N 1
ATOM 714 C CA . ALA A 1 88 ? 6.397 3.378 -4.698 1.00 89.25 88 ALA A CA 1
ATOM 715 C C . ALA A 1 88 ? 7.064 4.656 -4.178 1.00 89.25 88 ALA A C 1
ATOM 717 O O . ALA A 1 88 ? 7.362 4.812 -2.989 1.00 89.25 88 ALA A O 1
ATOM 718 N N . ARG A 1 89 ? 7.243 5.623 -5.083 1.00 88.69 89 ARG A N 1
ATOM 719 C CA . ARG A 1 89 ? 7.835 6.918 -4.746 1.00 88.69 89 ARG A CA 1
ATOM 720 C C . ARG A 1 89 ? 7.013 7.644 -3.673 1.00 88.69 89 ARG A C 1
ATOM 722 O O . ARG A 1 89 ? 5.797 7.762 -3.854 1.00 88.69 89 ARG A O 1
ATOM 729 N N . PRO A 1 90 ? 7.642 8.243 -2.644 1.00 90.94 90 PRO A N 1
ATOM 730 C CA . PRO A 1 90 ? 6.945 8.924 -1.571 1.00 90.94 90 PRO A CA 1
ATOM 731 C C . PRO A 1 90 ? 6.028 10.047 -2.040 1.00 90.94 90 PRO A C 1
ATOM 733 O O . PRO A 1 90 ? 6.307 10.763 -3.014 1.00 90.94 90 PRO A O 1
ATOM 736 N N . ILE A 1 91 ? 4.929 10.224 -1.318 1.00 92.31 91 ILE A N 1
ATOM 737 C CA . ILE A 1 91 ? 3.949 11.285 -1.528 1.00 92.31 91 ILE A CA 1
ATOM 738 C C . ILE A 1 91 ? 3.859 12.158 -0.277 1.00 92.31 91 ILE A C 1
ATOM 740 O O . ILE A 1 91 ? 3.953 11.682 0.851 1.00 92.31 91 ILE A O 1
ATOM 744 N N . ARG A 1 92 ? 3.731 13.470 -0.485 1.00 92.56 92 ARG A N 1
ATOM 745 C CA . ARG A 1 92 ? 3.509 14.426 0.601 1.00 92.56 92 ARG A CA 1
ATOM 746 C C . ARG A 1 92 ? 2.010 14.582 0.799 1.00 92.56 92 ARG A C 1
ATOM 748 O O . ARG A 1 92 ? 1.318 14.875 -0.172 1.00 92.56 92 ARG A O 1
ATOM 755 N N . ILE A 1 93 ? 1.545 14.412 2.030 1.00 90.75 93 ILE A N 1
ATOM 756 C CA . ILE A 1 93 ? 0.129 14.517 2.394 1.00 90.75 93 ILE A CA 1
ATOM 757 C C . ILE A 1 93 ? -0.009 15.573 3.491 1.00 90.75 93 ILE A C 1
ATOM 759 O O . ILE A 1 93 ? 0.754 15.574 4.460 1.00 90.75 93 ILE A O 1
ATOM 763 N N . GLU A 1 94 ? -0.928 16.519 3.271 1.00 88.19 94 GLU A N 1
ATOM 764 C CA . GLU A 1 94 ? -1.267 17.627 4.185 1.00 88.19 94 GLU A CA 1
ATOM 765 C C . GLU A 1 94 ? -0.067 18.463 4.675 1.00 88.19 94 GLU A C 1
ATOM 767 O O . GLU A 1 94 ? -0.098 19.057 5.746 1.00 88.19 94 GLU A O 1
ATOM 772 N N . GLY A 1 95 ? 1.056 18.463 3.947 1.00 85.00 95 GLY A N 1
ATOM 773 C CA . GLY A 1 95 ? 2.301 19.124 4.367 1.00 85.00 95 GLY A CA 1
ATOM 774 C C . GLY A 1 95 ? 2.989 18.511 5.603 1.00 85.00 95 GLY A C 1
ATOM 775 O O . GLY A 1 95 ? 4.178 18.769 5.802 1.00 85.00 95 GLY A O 1
ATOM 776 N N . LYS A 1 96 ? 2.281 17.667 6.366 1.00 87.75 96 LYS A N 1
ATOM 777 C CA . LYS A 1 96 ? 2.682 17.020 7.624 1.00 87.75 96 LYS A CA 1
ATOM 778 C C . LYS A 1 96 ? 3.355 15.667 7.413 1.00 87.75 96 LYS A C 1
ATOM 780 O O . LYS A 1 96 ? 4.306 15.346 8.129 1.00 87.75 96 LYS A O 1
ATOM 785 N N . TYR A 1 97 ? 2.890 14.896 6.431 1.00 90.56 97 TYR A N 1
ATOM 786 C CA . TYR A 1 97 ? 3.328 13.519 6.225 1.00 90.56 97 TYR A CA 1
ATOM 787 C C . TYR A 1 97 ? 4.160 13.363 4.955 1.00 90.56 97 TYR A C 1
ATOM 789 O O . TYR A 1 97 ? 3.853 13.931 3.903 1.00 90.56 97 TYR A O 1
ATOM 797 N N . LEU A 1 98 ? 5.214 12.556 5.055 1.00 93.19 98 LEU A N 1
ATOM 798 C CA . LEU A 1 98 ? 5.897 11.957 3.916 1.00 93.19 98 LEU A CA 1
ATOM 799 C C . LEU A 1 98 ? 5.580 10.461 3.922 1.00 93.19 98 LEU A C 1
ATOM 801 O O . LEU A 1 98 ? 6.208 9.698 4.656 1.00 93.19 98 LEU A O 1
ATOM 805 N N . VAL A 1 99 ? 4.584 10.071 3.130 1.00 93.94 99 VAL A N 1
ATOM 806 C CA . VAL A 1 99 ? 4.116 8.688 3.037 1.00 93.94 99 VAL A CA 1
ATOM 807 C C . VAL A 1 99 ? 4.957 7.923 2.026 1.00 93.94 99 VAL A C 1
ATOM 809 O O . VAL A 1 99 ? 5.176 8.405 0.916 1.00 93.94 99 VAL A O 1
ATOM 812 N N . HIS A 1 100 ? 5.407 6.737 2.418 1.00 94.00 100 HIS A N 1
ATOM 813 C CA . HIS A 1 100 ? 6.102 5.733 1.623 1.00 94.00 100 HIS A CA 1
ATOM 814 C C . HIS A 1 100 ? 5.117 4.594 1.300 1.00 94.00 100 HIS A C 1
ATOM 816 O O . HIS A 1 100 ? 4.898 3.736 2.156 1.00 94.00 100 HIS A O 1
ATOM 822 N N . PRO A 1 101 ? 4.483 4.581 0.114 1.00 95.88 101 PRO A N 1
ATOM 823 C CA . PRO A 1 101 ? 3.511 3.549 -0.228 1.00 95.88 101 PRO A CA 1
ATOM 824 C C . PRO A 1 101 ? 4.205 2.238 -0.605 1.00 95.88 101 PRO A C 1
ATOM 826 O O . PRO A 1 101 ? 5.133 2.229 -1.418 1.00 95.88 101 PRO A O 1
ATOM 829 N N . VAL A 1 102 ? 3.722 1.130 -0.058 1.00 95.19 102 VAL A N 1
ATOM 830 C CA . VAL A 1 102 ? 4.178 -0.229 -0.363 1.00 95.19 102 VAL A CA 1
ATOM 831 C C . VAL A 1 102 ? 2.965 -1.068 -0.748 1.00 95.19 102 VAL A C 1
ATOM 833 O O . VAL A 1 102 ? 1.920 -0.968 -0.115 1.00 95.19 102 VAL A O 1
ATOM 836 N N . LEU A 1 103 ? 3.094 -1.883 -1.790 1.00 96.31 103 LEU A N 1
ATOM 837 C CA . LEU A 1 103 ? 2.081 -2.844 -2.212 1.00 96.31 103 LEU A CA 1
ATOM 838 C C . LEU A 1 103 ? 2.632 -4.255 -2.022 1.00 96.31 103 LEU A C 1
ATOM 840 O O . LEU A 1 103 ? 3.611 -4.630 -2.677 1.00 96.31 103 LEU A O 1
ATOM 844 N N . PHE A 1 104 ? 1.972 -5.031 -1.169 1.00 95.94 104 PHE A N 1
ATOM 845 C CA . PHE A 1 104 ? 2.176 -6.471 -1.064 1.00 95.94 104 PHE A CA 1
ATOM 846 C C . PHE A 1 104 ? 0.998 -7.224 -1.670 1.00 95.94 104 PHE A C 1
ATOM 848 O O . PHE A 1 104 ? -0.133 -6.739 -1.706 1.00 95.94 104 PHE A O 1
ATOM 855 N N . GLU A 1 105 ? 1.277 -8.438 -2.122 1.00 95.31 105 GLU A N 1
ATOM 856 C CA . GLU A 1 105 ? 0.263 -9.428 -2.444 1.00 95.31 105 GLU A CA 1
ATOM 857 C C . GLU A 1 105 ? 0.220 -10.503 -1.358 1.00 95.31 105 GLU A C 1
ATOM 859 O O . GLU A 1 105 ? 1.273 -10.943 -0.887 1.00 95.31 105 GLU A O 1
ATOM 864 N N . VAL A 1 106 ? -0.995 -10.910 -0.986 1.00 94.69 106 VAL A N 1
ATOM 865 C CA . VAL A 1 106 ? -1.267 -12.002 -0.043 1.00 94.69 106 VAL A CA 1
ATOM 866 C C . VAL A 1 106 ? -1.944 -13.162 -0.768 1.00 94.69 106 VAL A C 1
ATOM 868 O O . VAL A 1 106 ? -2.843 -12.956 -1.591 1.00 94.69 106 VAL A O 1
ATOM 871 N N . ALA A 1 107 ? -1.508 -14.384 -0.461 1.00 87.56 107 ALA A N 1
ATOM 872 C CA . ALA A 1 107 ? -2.145 -15.597 -0.960 1.00 87.56 107 ALA A CA 1
ATOM 873 C C . ALA A 1 107 ? -3.467 -15.849 -0.214 1.00 87.56 107 ALA A C 1
ATOM 875 O O . ALA A 1 107 ? -3.541 -15.698 1.004 1.00 87.56 107 ALA A O 1
ATOM 876 N N . ASP A 1 108 ? -4.500 -16.260 -0.949 1.00 77.12 108 ASP A N 1
ATOM 877 C CA . ASP A 1 108 ? -5.866 -16.403 -0.425 1.00 77.12 108 ASP A CA 1
ATOM 878 C C . ASP A 1 108 ? -5.983 -17.491 0.662 1.00 77.12 108 ASP A C 1
ATOM 880 O O . ASP A 1 108 ? -6.650 -17.309 1.674 1.00 77.12 108 ASP A O 1
ATOM 884 N N . ALA A 1 109 ? -5.241 -18.595 0.515 1.00 64.56 109 ALA A N 1
ATOM 885 C CA . ALA A 1 109 ? -5.330 -19.767 1.394 1.00 64.56 109 ALA A CA 1
ATOM 886 C C . ALA A 1 109 ? -4.888 -19.531 2.857 1.00 64.56 109 ALA A C 1
ATOM 888 O O . ALA A 1 109 ? -5.095 -20.404 3.699 1.00 64.56 109 ALA A O 1
ATOM 889 N N . HIS A 1 110 ? -4.274 -18.383 3.170 1.00 62.28 110 HIS A N 1
ATOM 890 C CA . HIS A 1 110 ? -3.665 -18.115 4.481 1.00 62.28 110 HIS A CA 1
ATOM 891 C C . HIS A 1 110 ? -4.078 -16.775 5.114 1.00 62.28 110 HIS A C 1
ATOM 893 O O . HIS A 1 110 ? -3.651 -16.471 6.226 1.00 62.28 110 HIS A O 1
ATOM 899 N N . ALA A 1 111 ? -4.898 -15.960 4.445 1.00 69.56 111 ALA A N 1
ATOM 900 C CA . ALA A 1 111 ? -5.180 -14.593 4.883 1.00 69.56 111 ALA A CA 1
ATOM 901 C C . ALA A 1 111 ? -6.363 -14.515 5.871 1.00 69.56 111 ALA A C 1
ATOM 903 O O . ALA A 1 111 ? -7.454 -14.067 5.521 1.00 69.56 111 ALA A O 1
ATOM 904 N N . ILE A 1 112 ? -6.146 -14.915 7.127 1.00 86.69 112 ILE A N 1
ATOM 905 C CA . ILE A 1 112 ? -7.057 -14.576 8.232 1.00 86.69 112 ILE A CA 1
ATOM 906 C C . ILE A 1 112 ? -6.625 -13.224 8.805 1.00 86.69 112 ILE A C 1
ATOM 908 O O . ILE A 1 112 ? -5.504 -13.087 9.285 1.00 86.69 112 ILE A O 1
ATOM 912 N N . VAL A 1 113 ? -7.513 -12.226 8.765 1.00 94.81 113 VAL A N 1
ATOM 913 C CA . VAL A 1 113 ? -7.243 -10.895 9.330 1.00 94.81 113 VAL A CA 1
ATOM 914 C C . VAL A 1 113 ? -7.591 -10.891 10.818 1.00 94.81 113 VAL A C 1
ATOM 916 O O . VAL A 1 113 ? -8.757 -11.016 11.193 1.00 94.81 113 VAL A O 1
ATOM 919 N N . MET A 1 114 ? -6.579 -10.711 11.662 1.00 95.56 114 MET A N 1
ATOM 920 C CA . MET A 1 114 ? -6.700 -10.546 13.109 1.00 95.56 114 MET A CA 1
ATOM 921 C C . MET A 1 114 ? -6.291 -9.127 13.493 1.00 95.56 114 MET A C 1
ATOM 923 O O . MET A 1 114 ? -5.111 -8.786 13.477 1.00 95.56 114 MET A O 1
ATOM 927 N N . LEU A 1 115 ? -7.278 -8.295 13.820 1.00 97.44 115 LEU A N 1
ATOM 928 C CA . LEU A 1 115 ? -7.031 -6.898 14.161 1.00 97.44 115 LEU A CA 1
ATOM 929 C C . LEU A 1 115 ? -6.479 -6.749 15.575 1.00 97.44 115 LEU A C 1
ATOM 931 O O . LEU A 1 115 ? -6.962 -7.377 16.519 1.00 97.44 115 LEU A O 1
ATOM 935 N N . ASN A 1 116 ? -5.515 -5.845 15.727 1.00 95.50 116 ASN A N 1
ATOM 936 C CA . ASN A 1 116 ? -5.135 -5.323 17.033 1.00 95.50 116 ASN A CA 1
ATOM 937 C C . ASN A 1 116 ? -6.062 -4.165 17.461 1.00 95.50 116 ASN A C 1
ATOM 939 O O . ASN A 1 116 ? -6.944 -3.733 16.724 1.00 95.50 116 ASN A O 1
ATOM 943 N N . ARG A 1 117 ? -5.826 -3.610 18.657 1.00 96.38 117 ARG A N 1
ATOM 944 C CA . ARG A 1 117 ? -6.645 -2.531 19.243 1.00 96.38 117 ARG A CA 1
ATOM 945 C C . ARG A 1 117 ? -6.695 -1.223 18.439 1.00 96.38 117 ARG A C 1
ATOM 947 O O . ARG A 1 117 ? -7.536 -0.375 18.736 1.00 96.38 117 ARG A O 1
ATOM 954 N N . GLU A 1 118 ? -5.769 -1.008 17.504 1.00 96.44 118 GLU A N 1
ATOM 955 C CA . GLU A 1 118 ? -5.716 0.220 16.703 1.00 96.44 118 GLU A CA 1
ATOM 956 C C . GLU A 1 118 ? -6.815 0.266 15.646 1.00 96.44 118 GLU A C 1
ATOM 958 O O . GLU A 1 118 ? -7.193 1.349 15.197 1.00 96.44 118 GLU A O 1
ATOM 963 N N . ASN A 1 119 ? -7.372 -0.896 15.304 1.00 98.00 119 ASN A N 1
ATOM 964 C CA . ASN A 1 119 ? -8.406 -1.059 14.300 1.00 98.00 119 ASN A CA 1
ATOM 965 C C . ASN A 1 119 ? -9.616 -1.786 14.892 1.00 98.00 119 ASN A C 1
ATOM 967 O O . ASN A 1 119 ? -9.486 -2.659 15.742 1.00 98.00 119 ASN A O 1
ATOM 971 N N . GLN A 1 120 ? -10.811 -1.411 14.449 1.00 97.62 120 GLN A N 1
ATOM 972 C CA . GLN A 1 120 ? -12.072 -1.961 14.964 1.00 97.62 120 GLN A CA 1
ATOM 973 C C . GLN A 1 120 ? -12.863 -2.752 13.917 1.00 97.62 120 GLN A C 1
ATOM 975 O O . GLN A 1 120 ? -13.749 -3.522 14.272 1.00 97.62 120 GLN A O 1
ATOM 980 N N . ALA A 1 121 ? -12.560 -2.563 12.633 1.00 97.62 121 ALA A N 1
ATOM 981 C CA . ALA A 1 121 ? -13.184 -3.281 11.532 1.00 97.62 121 ALA A CA 1
ATOM 982 C C . ALA A 1 121 ? -12.211 -3.394 10.357 1.00 97.62 121 ALA A C 1
ATOM 984 O O . ALA A 1 121 ? -11.244 -2.633 10.261 1.00 97.62 121 ALA A O 1
ATOM 985 N N . TYR A 1 122 ? -12.474 -4.339 9.461 1.00 97.56 122 TYR A N 1
ATOM 986 C CA . TYR A 1 122 ? -11.756 -4.470 8.202 1.00 97.56 122 TYR A CA 1
ATOM 987 C C . TYR A 1 122 ? -12.711 -4.852 7.080 1.00 97.56 122 TYR A C 1
ATOM 989 O O . TYR A 1 122 ? -13.777 -5.421 7.319 1.00 97.56 122 TYR A O 1
ATOM 997 N N . GLN A 1 123 ? -12.307 -4.560 5.850 1.00 96.38 123 GLN A N 1
ATOM 998 C CA . GLN A 1 123 ? -13.023 -4.980 4.658 1.00 96.38 123 GLN A CA 1
ATOM 999 C C . GLN A 1 123 ? -12.045 -5.197 3.508 1.00 96.38 123 GLN A C 1
ATOM 1001 O O . GLN A 1 123 ? -11.129 -4.406 3.297 1.00 96.38 123 GLN A O 1
ATOM 1006 N N . TRP A 1 124 ? -12.267 -6.255 2.735 1.00 96.12 124 TRP A N 1
ATOM 1007 C CA . TRP A 1 124 ? -11.669 -6.388 1.413 1.00 96.12 124 TRP A CA 1
ATOM 1008 C C . TRP A 1 124 ? -12.573 -5.702 0.398 1.00 96.12 124 TRP A C 1
ATOM 1010 O O . TRP A 1 124 ? -13.750 -6.051 0.292 1.00 96.12 124 TRP A O 1
ATOM 1020 N N . ILE A 1 125 ? -12.034 -4.739 -0.337 1.00 96.56 125 ILE A N 1
ATOM 1021 C CA . ILE A 1 125 ? -12.795 -3.920 -1.285 1.00 96.56 125 ILE A CA 1
ATOM 1022 C C . ILE A 1 125 ? -12.230 -4.043 -2.698 1.00 96.56 125 ILE A C 1
ATOM 1024 O O . ILE A 1 125 ? -11.027 -4.252 -2.881 1.00 96.56 125 ILE A O 1
ATOM 1028 N N . ASP A 1 126 ? -13.081 -3.841 -3.699 1.00 97.06 126 ASP A N 1
ATOM 1029 C CA . ASP A 1 126 ? -12.607 -3.592 -5.055 1.00 97.06 126 ASP A CA 1
ATOM 1030 C C . ASP A 1 126 ? -11.884 -2.228 -5.071 1.00 97.06 126 ASP A C 1
ATOM 1032 O O . ASP A 1 126 ? -12.483 -1.217 -4.684 1.00 97.06 126 ASP A O 1
ATOM 1036 N N . PRO A 1 127 ? -10.611 -2.142 -5.504 1.00 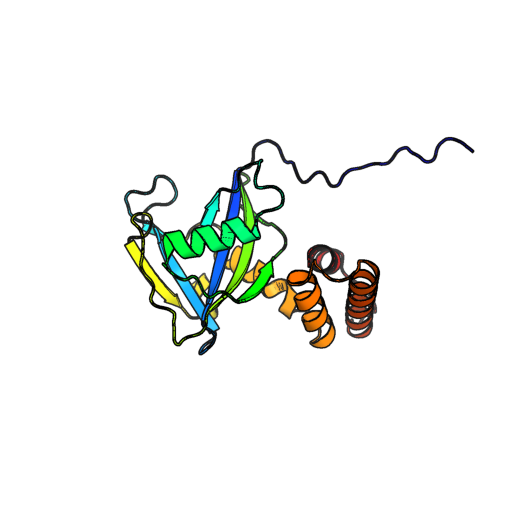96.06 127 PRO A N 1
ATOM 1037 C CA . PRO A 1 127 ? -9.914 -0.863 -5.615 1.00 96.06 127 PRO A CA 1
ATOM 1038 C C . PRO A 1 127 ? -10.616 0.151 -6.536 1.00 96.06 127 PRO A C 1
ATOM 1040 O O . PRO A 1 127 ? -10.377 1.351 -6.396 1.00 96.06 127 PRO A O 1
ATOM 1043 N N . GLY A 1 128 ? -11.485 -0.288 -7.454 1.00 95.88 128 GLY A N 1
ATOM 1044 C CA . GLY A 1 128 ? -12.346 0.586 -8.256 1.00 95.88 128 GLY A CA 1
ATOM 1045 C C . GLY A 1 128 ? -13.386 1.365 -7.439 1.00 95.88 128 GLY A C 1
ATOM 1046 O O . GLY A 1 128 ? -13.891 2.377 -7.913 1.00 95.88 128 GLY A O 1
ATOM 1047 N N . GLN A 1 129 ? -13.669 0.940 -6.203 1.00 95.19 129 GLN A N 1
ATOM 1048 C CA . GLN A 1 129 ? -14.635 1.571 -5.298 1.00 95.19 129 GLN A CA 1
ATOM 1049 C C . GLN A 1 129 ? -13.988 2.512 -4.271 1.00 95.19 129 GLN A C 1
ATOM 1051 O O . GLN A 1 129 ? -14.701 3.101 -3.463 1.00 95.19 129 GLN A O 1
ATOM 1056 N N . LEU A 1 130 ? -12.658 2.684 -4.286 1.00 94.81 130 LEU A N 1
ATOM 1057 C CA . LEU A 1 130 ? -11.935 3.491 -3.290 1.00 94.81 130 LEU A CA 1
ATOM 1058 C C . LEU A 1 130 ? -12.459 4.929 -3.167 1.00 94.81 130 LEU A C 1
ATOM 1060 O O . LEU A 1 130 ? -12.545 5.448 -2.058 1.00 94.81 130 LEU A O 1
ATOM 1064 N N . ASP A 1 131 ? -12.839 5.552 -4.285 1.00 93.94 131 ASP A N 1
ATOM 1065 C CA . ASP A 1 131 ? -13.372 6.922 -4.304 1.00 93.94 131 ASP A CA 1
ATOM 1066 C C . ASP A 1 131 ? -14.814 7.026 -3.775 1.00 93.94 131 ASP A C 1
ATOM 1068 O O . ASP A 1 131 ? -15.285 8.124 -3.489 1.00 93.94 131 ASP A O 1
ATOM 1072 N N . CYS A 1 132 ? -15.512 5.898 -3.617 1.00 93.88 132 CYS A N 1
ATOM 1073 C CA . CYS A 1 132 ? -16.867 5.835 -3.067 1.00 93.88 132 CYS A CA 1
ATOM 1074 C C . CYS A 1 132 ? -16.884 5.628 -1.546 1.00 93.88 132 CYS A C 1
ATOM 1076 O O . CYS A 1 132 ? -17.955 5.628 -0.943 1.00 93.88 132 CYS A O 1
ATOM 1078 N N . ILE A 1 133 ? -15.724 5.413 -0.920 1.00 94.25 133 ILE A N 1
ATOM 1079 C CA . ILE A 1 133 ? -15.641 5.155 0.517 1.00 94.25 133 ILE A CA 1
ATOM 1080 C C . ILE A 1 133 ? -15.656 6.479 1.263 1.00 94.25 133 ILE A C 1
ATOM 1082 O O . ILE A 1 133 ? -14.773 7.323 1.114 1.00 94.25 133 ILE A O 1
ATOM 1086 N N . GLU A 1 134 ? -16.655 6.640 2.117 1.00 93.38 134 GLU A N 1
ATOM 1087 C CA . GLU A 1 134 ? -16.748 7.788 3.004 1.00 93.38 134 GLU A CA 1
ATOM 1088 C C . GLU A 1 134 ? -15.817 7.640 4.218 1.00 93.38 134 GLU A C 1
ATOM 1090 O O . GLU A 1 134 ? -15.446 6.541 4.633 1.00 93.38 134 GLU A O 1
ATOM 1095 N N . ASN A 1 135 ? -15.472 8.769 4.843 1.00 94.38 135 ASN A N 1
ATOM 1096 C CA . ASN A 1 135 ? -14.706 8.814 6.093 1.00 94.38 135 ASN A CA 1
ATOM 1097 C C . ASN A 1 135 ? -13.318 8.153 6.018 1.00 94.38 135 ASN A C 1
ATOM 1099 O O . ASN A 1 135 ? -12.901 7.459 6.942 1.00 94.38 135 ASN A O 1
ATOM 1103 N N . THR A 1 136 ? -12.557 8.391 4.953 1.00 97.38 136 THR A N 1
ATOM 1104 C CA . THR A 1 136 ? -11.181 7.887 4.835 1.00 97.38 136 THR A CA 1
ATOM 1105 C C . THR A 1 136 ? -10.150 8.837 5.447 1.00 97.38 136 THR A C 1
ATOM 1107 O O . THR A 1 136 ? -10.382 10.036 5.666 1.00 97.38 136 THR A O 1
ATOM 1110 N N . VAL A 1 137 ? -8.946 8.321 5.687 1.00 95.88 137 VAL A N 1
ATOM 1111 C CA . VAL A 1 137 ? -7.766 9.176 5.869 1.00 95.88 137 VAL A CA 1
ATOM 1112 C C . VAL A 1 137 ? -7.499 10.015 4.605 1.00 95.88 137 VAL A C 1
ATOM 1114 O O . VAL A 1 137 ? -7.918 9.633 3.503 1.00 95.88 137 VAL A O 1
ATOM 1117 N N . PRO A 1 138 ? -6.820 11.168 4.734 1.00 93.94 138 PRO A N 1
ATOM 1118 C CA . PRO A 1 138 ? -6.497 12.027 3.599 1.00 93.94 138 PRO A CA 1
ATOM 1119 C C . PRO A 1 138 ? -5.715 11.287 2.507 1.00 93.94 138 PRO A C 1
ATOM 1121 O O . PRO A 1 138 ? -4.794 10.522 2.790 1.00 93.94 138 PRO A O 1
ATOM 1124 N N . ASN A 1 139 ? -6.055 11.560 1.244 1.00 92.75 139 ASN A N 1
ATOM 1125 C CA . ASN A 1 139 ? -5.317 11.099 0.063 1.00 92.75 139 ASN A CA 1
ATOM 1126 C C . ASN A 1 139 ? -5.171 9.558 -0.037 1.00 92.75 139 ASN A C 1
ATOM 1128 O O . ASN A 1 139 ? -4.201 9.071 -0.631 1.00 92.75 139 ASN A O 1
ATOM 1132 N N . LEU A 1 140 ? -6.143 8.794 0.485 1.00 95.50 140 LEU A N 1
ATOM 1133 C CA . LEU A 1 140 ? -6.207 7.328 0.382 1.00 95.50 140 LEU A CA 1
ATOM 1134 C C . LEU A 1 140 ? -6.076 6.854 -1.079 1.00 95.50 140 LEU A C 1
ATOM 1136 O O . LEU A 1 140 ? -5.118 6.154 -1.418 1.00 95.50 140 LEU A O 1
ATOM 1140 N N . THR A 1 141 ? -6.964 7.311 -1.971 1.00 95.50 141 THR A N 1
ATOM 1141 C CA . THR A 1 141 ? -6.937 6.938 -3.396 1.00 95.50 141 THR A CA 1
ATOM 1142 C C . THR A 1 141 ? -5.632 7.350 -4.069 1.00 95.50 141 THR A C 1
ATOM 1144 O O . THR A 1 141 ? -5.073 6.602 -4.866 1.00 95.50 141 THR A O 1
ATOM 1147 N N . GLN A 1 142 ? -5.082 8.518 -3.734 1.00 94.19 142 GLN A N 1
ATOM 1148 C CA . GLN A 1 142 ? -3.817 8.970 -4.324 1.00 94.19 142 GLN A CA 1
ATOM 1149 C C . GLN A 1 142 ? -2.635 8.097 -3.884 1.00 94.19 142 GLN A C 1
ATOM 1151 O O . GLN A 1 142 ? -1.703 7.877 -4.661 1.00 94.19 142 GLN A O 1
ATOM 1156 N N . THR A 1 143 ? -2.675 7.580 -2.654 1.00 95.31 143 THR A N 1
ATOM 1157 C CA . THR A 1 143 ? -1.695 6.613 -2.146 1.00 95.31 143 THR A CA 1
ATOM 1158 C C . THR A 1 143 ? -1.798 5.291 -2.905 1.00 95.31 143 THR A C 1
ATOM 1160 O O . THR A 1 143 ? -0.777 4.781 -3.367 1.00 95.31 143 THR A O 1
ATOM 1163 N N . TRP A 1 144 ? -3.017 4.798 -3.153 1.00 95.69 144 TRP A N 1
ATOM 1164 C CA . TRP A 1 144 ? -3.255 3.650 -4.036 1.00 95.69 144 TRP A CA 1
ATOM 1165 C C . TRP A 1 144 ? -2.723 3.893 -5.455 1.00 95.69 144 TRP A C 1
ATOM 1167 O O . TRP A 1 144 ? -1.869 3.146 -5.934 1.00 95.69 144 TRP A O 1
ATOM 1177 N N . GLN A 1 145 ? -3.133 4.984 -6.106 1.00 93.75 145 GLN A N 1
ATOM 1178 C CA . GLN A 1 145 ? -2.691 5.358 -7.455 1.00 93.75 145 GLN A CA 1
ATOM 1179 C C . GLN A 1 145 ? -1.165 5.439 -7.564 1.00 93.75 145 GLN A C 1
ATOM 1181 O O . GLN A 1 145 ? -0.598 5.115 -8.610 1.00 93.75 145 GLN A O 1
ATOM 1186 N N . ARG A 1 146 ? -0.476 5.834 -6.484 1.00 92.62 146 ARG A N 1
ATOM 1187 C CA . ARG A 1 146 ? 0.986 5.867 -6.451 1.00 92.62 146 ARG A CA 1
ATOM 1188 C C . ARG A 1 146 ? 1.604 4.477 -6.617 1.00 92.62 146 ARG A C 1
ATOM 1190 O O . ARG A 1 146 ? 2.609 4.371 -7.312 1.00 92.62 146 ARG A O 1
ATOM 1197 N N . THR A 1 147 ? 0.999 3.429 -6.059 1.00 93.19 147 THR A N 1
ATOM 1198 C CA . THR A 1 147 ? 1.451 2.034 -6.250 1.00 93.19 147 THR A CA 1
ATOM 1199 C C . THR A 1 147 ? 1.140 1.482 -7.641 1.00 93.19 147 THR A C 1
ATOM 1201 O O . THR A 1 147 ? 1.849 0.617 -8.148 1.00 93.19 147 THR A O 1
ATOM 1204 N N . GLN A 1 148 ? 0.149 2.063 -8.317 1.00 91.81 148 GLN A N 1
ATOM 1205 C CA . GLN A 1 148 ? -0.234 1.695 -9.679 1.00 91.81 148 GLN A CA 1
ATOM 1206 C C . GLN A 1 148 ? 0.626 2.380 -10.751 1.00 91.81 148 GLN A C 1
ATOM 1208 O O . GLN A 1 148 ? 0.477 2.079 -11.935 1.00 91.81 148 GLN A O 1
ATOM 1213 N N . ALA A 1 149 ? 1.546 3.275 -10.367 1.00 84.38 149 ALA A N 1
ATOM 1214 C CA . ALA A 1 149 ? 2.347 4.070 -11.297 1.00 84.38 149 ALA A CA 1
ATOM 1215 C C . ALA A 1 149 ? 3.148 3.218 -12.293 1.00 84.38 149 ALA A C 1
ATOM 1217 O O . ALA A 1 149 ? 3.351 3.653 -13.425 1.00 84.38 149 ALA A O 1
ATOM 1218 N N . LEU A 1 150 ? 3.553 2.000 -11.912 1.00 83.00 150 LEU A N 1
ATOM 1219 C CA . LEU A 1 150 ? 4.281 1.090 -12.799 1.00 83.00 150 LEU A CA 1
ATOM 1220 C C . LEU A 1 150 ? 3.405 0.495 -13.917 1.00 83.00 150 LEU A C 1
ATOM 1222 O O . LEU A 1 150 ? 3.925 0.055 -14.938 1.00 83.00 150 LEU A O 1
ATOM 1226 N N . ASN A 1 151 ? 2.076 0.496 -13.765 1.00 86.75 151 ASN A N 1
ATOM 1227 C CA . ASN A 1 151 ? 1.158 -0.084 -14.751 1.00 86.75 151 ASN A CA 1
ATOM 1228 C C . ASN A 1 151 ? 1.027 0.753 -16.028 1.00 86.75 151 ASN A C 1
ATOM 1230 O O . ASN A 1 151 ? 0.537 0.240 -17.028 1.00 86.75 151 ASN A O 1
ATOM 1234 N N . LYS A 1 152 ? 1.488 2.011 -16.013 1.00 83.44 152 LYS A N 1
ATOM 1235 C CA . LYS A 1 152 ? 1.543 2.862 -17.211 1.00 83.44 152 LYS A CA 1
ATOM 1236 C C . LYS A 1 152 ? 2.656 2.454 -18.184 1.00 83.44 152 LYS A C 1
ATOM 1238 O O . LYS A 1 152 ? 2.688 2.951 -19.304 1.00 83.44 152 LYS A O 1
ATOM 1243 N N . PHE A 1 153 ? 3.602 1.627 -17.735 1.00 84.88 153 PHE A N 1
ATOM 1244 C CA . PHE A 1 153 ? 4.735 1.193 -18.542 1.00 84.88 153 PHE A CA 1
ATOM 1245 C C . PHE A 1 153 ? 4.402 -0.078 -19.338 1.00 84.88 153 PHE A C 1
ATOM 1247 O O . PHE A 1 153 ? 3.607 -0.903 -18.870 1.00 84.88 153 PHE A O 1
ATOM 1254 N N . PRO A 1 154 ? 5.037 -0.276 -20.510 1.00 85.31 154 PRO A N 1
ATOM 1255 C CA . PRO A 1 154 ? 4.946 -1.520 -21.269 1.00 85.31 154 PRO A CA 1
ATOM 1256 C C . PRO A 1 154 ? 5.279 -2.745 -20.416 1.00 85.31 154 PRO A C 1
ATOM 1258 O O . PRO A 1 154 ? 6.034 -2.659 -19.446 1.00 85.31 154 PRO A O 1
ATOM 1261 N N . LYS A 1 155 ? 4.742 -3.911 -20.796 1.00 85.94 155 LYS A N 1
ATOM 1262 C CA . LYS A 1 155 ? 4.870 -5.163 -20.028 1.00 85.94 155 LYS A CA 1
ATOM 1263 C C . LYS A 1 155 ? 6.324 -5.492 -19.663 1.00 85.94 155 LYS A C 1
ATOM 1265 O O . LYS A 1 155 ? 6.577 -5.813 -18.506 1.00 85.94 155 LYS A O 1
ATOM 1270 N N . ASN A 1 156 ? 7.251 -5.375 -20.613 1.00 84.12 156 ASN A N 1
ATOM 1271 C CA . ASN A 1 156 ? 8.661 -5.717 -20.405 1.00 84.12 156 ASN A CA 1
ATOM 1272 C C . ASN A 1 156 ? 9.335 -4.749 -19.423 1.00 84.12 156 ASN A C 1
ATOM 1274 O O . ASN A 1 156 ? 9.878 -5.190 -18.412 1.00 84.12 156 ASN A O 1
ATOM 1278 N N . ALA A 1 157 ? 9.183 -3.436 -19.635 1.00 85.06 157 ALA A N 1
ATOM 1279 C CA . ALA A 1 157 ? 9.680 -2.414 -18.713 1.00 85.06 157 ALA A CA 1
ATOM 1280 C C . ALA A 1 157 ? 9.088 -2.579 -17.304 1.00 85.06 157 ALA A C 1
ATOM 1282 O O . ALA A 1 157 ? 9.802 -2.521 -16.310 1.00 85.06 157 ALA A O 1
ATOM 1283 N N . LYS A 1 158 ? 7.784 -2.853 -17.195 1.00 85.12 158 LYS A N 1
ATOM 1284 C CA . LYS A 1 158 ? 7.120 -3.104 -15.910 1.00 85.12 158 LYS A CA 1
ATOM 1285 C C . LYS A 1 158 ? 7.692 -4.325 -15.184 1.00 85.12 158 LYS A C 1
ATOM 1287 O O . LYS A 1 158 ? 7.826 -4.286 -13.964 1.00 85.12 158 LYS A O 1
ATOM 1292 N N . ASN A 1 159 ? 7.996 -5.406 -15.902 1.00 83.69 159 ASN A N 1
ATOM 1293 C CA . ASN A 1 159 ? 8.570 -6.613 -15.307 1.00 83.69 159 ASN A CA 1
ATOM 1294 C C . ASN A 1 159 ? 9.986 -6.358 -14.784 1.00 83.69 159 ASN A C 1
ATOM 1296 O O . ASN A 1 159 ? 10.268 -6.709 -13.641 1.00 83.69 159 ASN A O 1
ATOM 1300 N N . GLY A 1 160 ? 10.831 -5.688 -15.570 1.00 83.88 160 GLY A N 1
ATOM 1301 C CA . GLY A 1 160 ? 12.172 -5.330 -15.118 1.00 83.88 160 GLY A CA 1
ATOM 1302 C C . GLY A 1 160 ? 12.152 -4.339 -13.951 1.00 83.88 160 GLY A C 1
ATOM 1303 O O . GLY A 1 160 ? 12.872 -4.531 -12.980 1.00 83.88 160 GLY A O 1
ATOM 1304 N N . LEU A 1 161 ? 11.235 -3.364 -13.944 1.00 82.81 161 LEU A N 1
ATOM 1305 C CA . LEU A 1 161 ? 11.056 -2.462 -12.797 1.00 82.81 161 LEU A CA 1
ATOM 1306 C C . LEU A 1 161 ? 10.612 -3.195 -11.531 1.00 82.81 161 LEU A C 1
ATOM 1308 O O . LEU A 1 161 ? 11.084 -2.879 -10.445 1.00 82.81 161 LEU A O 1
ATOM 1312 N N . ARG A 1 162 ? 9.734 -4.199 -11.649 1.00 81.88 162 ARG A N 1
ATOM 1313 C CA . ARG A 1 162 ? 9.378 -5.047 -10.502 1.00 81.88 162 ARG A CA 1
ATOM 1314 C C . ARG A 1 162 ? 10.587 -5.797 -9.970 1.00 81.88 162 ARG A C 1
ATOM 1316 O O . ARG A 1 162 ? 10.728 -5.874 -8.757 1.00 81.88 162 ARG A O 1
ATOM 1323 N N . GLN A 1 163 ? 11.435 -6.315 -10.857 1.00 79.75 163 GLN A N 1
ATOM 1324 C CA . GLN A 1 163 ? 12.663 -7.000 -10.473 1.00 79.75 163 GLN A CA 1
ATOM 1325 C C . GLN A 1 163 ? 13.640 -6.046 -9.769 1.00 79.75 163 GLN A C 1
ATOM 1327 O O . GLN A 1 163 ? 14.107 -6.385 -8.691 1.00 79.75 163 GLN A O 1
ATOM 1332 N N . LEU A 1 164 ? 13.844 -4.825 -10.277 1.00 81.94 164 LEU A N 1
ATOM 1333 C CA . LEU A 1 164 ? 14.639 -3.786 -9.599 1.00 81.94 164 LEU A CA 1
ATOM 1334 C C . LEU A 1 164 ? 14.094 -3.438 -8.202 1.00 81.94 164 LEU A C 1
ATOM 1336 O O . LEU A 1 164 ? 14.855 -3.274 -7.251 1.00 81.94 164 LEU A O 1
ATOM 1340 N N . THR A 1 165 ? 12.767 -3.397 -8.055 1.00 76.00 165 THR A N 1
ATOM 1341 C CA . THR A 1 165 ? 12.116 -3.079 -6.779 1.00 76.00 165 THR A CA 1
ATOM 1342 C C . THR A 1 165 ? 12.303 -4.161 -5.717 1.00 76.00 165 THR A C 1
ATOM 1344 O O . THR A 1 165 ? 12.399 -3.836 -4.529 1.00 76.00 165 THR A O 1
ATOM 1347 N N . VAL A 1 166 ? 12.296 -5.438 -6.110 1.00 70.94 166 VAL A N 1
ATOM 1348 C CA . VAL A 1 166 ? 12.418 -6.565 -5.170 1.00 70.94 166 VAL A CA 1
ATOM 1349 C C . VAL A 1 166 ? 13.859 -7.003 -4.951 1.00 70.94 166 VAL A C 1
ATOM 1351 O O . VAL A 1 166 ? 14.155 -7.550 -3.892 1.00 70.94 166 VAL A O 1
ATOM 1354 N N . ASP A 1 167 ? 14.743 -6.752 -5.913 1.00 68.62 167 ASP A N 1
ATOM 1355 C CA . ASP A 1 167 ? 16.089 -7.298 -5.922 1.00 68.62 167 ASP A CA 1
ATOM 1356 C C . ASP A 1 167 ? 17.135 -6.202 -5.720 1.00 68.62 167 ASP A C 1
ATOM 1358 O O . ASP A 1 167 ? 17.451 -5.413 -6.610 1.00 68.62 167 ASP A O 1
ATOM 1362 N N . ARG A 1 168 ? 17.674 -6.155 -4.501 1.00 60.66 168 ARG A N 1
ATOM 1363 C CA . ARG A 1 168 ? 18.835 -5.324 -4.157 1.00 60.66 168 ARG A CA 1
ATOM 1364 C C . ARG A 1 168 ? 20.095 -6.154 -3.922 1.00 60.66 168 ARG A C 1
ATOM 1366 O O . ARG A 1 168 ? 21.101 -5.595 -3.492 1.00 60.66 168 ARG A O 1
ATOM 1373 N N . GLU A 1 169 ? 20.025 -7.460 -4.164 1.00 62.91 169 GLU A N 1
ATOM 1374 C CA . GLU A 1 169 ? 21.118 -8.409 -3.934 1.00 62.91 169 GLU A CA 1
AT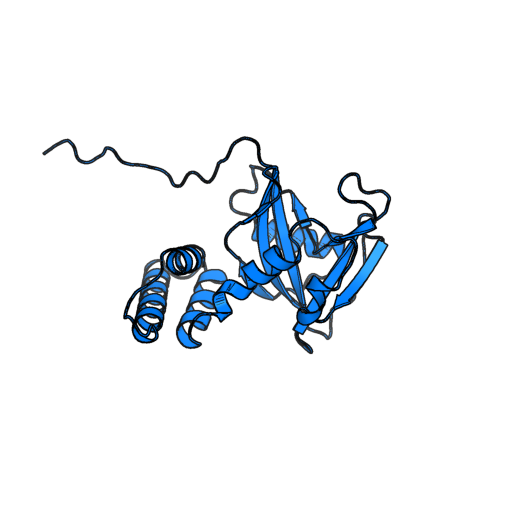OM 1375 C C . GLU A 1 169 ? 21.885 -8.716 -5.222 1.00 62.91 169 GLU A C 1
ATOM 1377 O O . GLU A 1 169 ? 23.047 -9.124 -5.171 1.00 62.91 169 GLU A O 1
ATOM 1382 N N . LEU A 1 170 ? 21.279 -8.460 -6.386 1.00 66.50 170 LEU A N 1
ATOM 1383 C CA . LEU A 1 170 ? 21.978 -8.519 -7.662 1.00 66.50 170 LEU A CA 1
ATOM 1384 C C . LEU A 1 170 ? 23.181 -7.578 -7.699 1.00 66.50 170 LEU A C 1
ATOM 1386 O O . LEU A 1 170 ? 23.169 -6.448 -7.204 1.00 66.50 170 LEU A O 1
ATOM 1390 N N . HIS A 1 171 ? 24.223 -8.047 -8.384 1.00 76.25 171 HIS A N 1
ATOM 1391 C CA . HIS A 1 171 ? 25.419 -7.262 -8.633 1.00 76.25 171 HIS A CA 1
ATOM 1392 C C . HIS A 1 171 ? 25.043 -5.913 -9.285 1.00 76.25 171 HIS A C 1
ATOM 1394 O O . HIS A 1 171 ? 24.248 -5.908 -10.230 1.00 76.25 171 HIS A O 1
ATOM 1400 N N . PRO A 1 172 ? 25.635 -4.774 -8.872 1.00 78.06 172 PRO A N 1
ATOM 1401 C CA . PRO A 1 172 ? 25.243 -3.446 -9.359 1.00 78.06 172 PRO A CA 1
ATOM 1402 C C . PRO A 1 172 ? 25.224 -3.297 -10.886 1.00 78.06 172 PRO A C 1
ATOM 1404 O O . PRO A 1 172 ? 24.406 -2.556 -11.424 1.00 78.06 172 PRO A O 1
ATOM 1407 N N . ILE A 1 173 ? 26.096 -4.024 -11.595 1.00 79.62 173 ILE A N 1
ATOM 1408 C CA . ILE A 1 173 ? 26.118 -4.055 -13.068 1.00 79.62 173 ILE A CA 1
ATOM 1409 C C . ILE A 1 173 ? 24.821 -4.647 -13.634 1.00 79.62 173 ILE A C 1
ATOM 1411 O O . ILE A 1 173 ? 24.270 -4.091 -14.576 1.00 79.62 173 ILE A O 1
ATOM 1415 N N . VAL A 1 174 ? 24.307 -5.732 -13.049 1.00 81.12 174 VAL A N 1
ATOM 1416 C CA . VAL A 1 174 ? 23.064 -6.376 -13.503 1.00 81.12 174 VAL A CA 1
ATOM 1417 C C . VAL A 1 174 ? 21.881 -5.433 -13.300 1.00 81.12 174 VAL A C 1
ATOM 1419 O O . VAL A 1 174 ? 21.084 -5.248 -14.216 1.00 81.12 174 VAL A O 1
ATOM 1422 N N . LEU A 1 175 ? 21.814 -4.767 -12.142 1.00 79.56 175 LEU A N 1
ATOM 1423 C CA . LEU A 1 175 ? 20.791 -3.753 -11.864 1.00 79.56 175 LEU A CA 1
ATOM 1424 C C . LEU A 1 175 ? 20.873 -2.579 -12.852 1.00 79.56 175 LEU A C 1
ATOM 1426 O O . LEU A 1 175 ? 19.849 -2.119 -13.355 1.00 79.56 175 LEU A O 1
ATOM 1430 N N . ALA A 1 176 ? 22.083 -2.117 -13.180 1.00 82.56 176 ALA A N 1
ATOM 1431 C CA . ALA A 1 176 ? 22.285 -1.048 -14.154 1.00 82.56 176 ALA A CA 1
ATOM 1432 C C . ALA A 1 176 ? 21.859 -1.458 -15.577 1.00 82.56 176 ALA A C 1
ATOM 1434 O O . ALA A 1 176 ? 21.200 -0.673 -16.260 1.00 82.56 176 ALA A O 1
ATOM 1435 N N . CYS A 1 177 ? 22.191 -2.678 -16.012 1.00 84.56 177 CYS A N 1
ATOM 1436 C CA . CYS A 1 177 ? 21.757 -3.222 -17.302 1.00 84.56 177 CYS A CA 1
ATOM 1437 C C . CYS A 1 177 ? 20.230 -3.319 -17.378 1.00 84.56 177 CYS A C 1
ATOM 1439 O O . CYS A 1 177 ? 19.632 -2.788 -18.312 1.00 84.56 177 CYS A O 1
ATOM 1441 N N . LEU A 1 178 ? 19.594 -3.894 -16.356 1.00 85.19 178 LEU A N 1
ATOM 1442 C CA . LEU A 1 178 ? 18.141 -4.023 -16.291 1.00 85.19 178 LEU A CA 1
ATOM 1443 C C . LEU A 1 178 ? 17.442 -2.654 -16.312 1.00 85.19 178 LEU A C 1
ATOM 1445 O O . LEU A 1 178 ? 16.443 -2.468 -17.008 1.00 85.19 178 LEU A O 1
ATOM 1449 N N . ALA A 1 179 ? 17.984 -1.662 -15.599 1.00 85.12 179 ALA A N 1
ATOM 1450 C CA . ALA A 1 179 ? 17.472 -0.296 -15.641 1.00 85.12 179 ALA A CA 1
ATOM 1451 C C . ALA A 1 179 ? 17.575 0.318 -17.048 1.00 85.12 179 ALA A C 1
ATOM 1453 O O . ALA A 1 179 ? 16.609 0.920 -17.526 1.00 85.12 179 ALA A O 1
ATOM 1454 N N . ALA A 1 180 ? 18.711 0.140 -17.733 1.00 85.62 180 ALA A N 1
ATOM 1455 C CA . ALA A 1 180 ? 18.906 0.627 -19.097 1.00 85.62 180 ALA A CA 1
ATOM 1456 C C . ALA A 1 180 ? 17.930 -0.029 -20.089 1.00 85.62 180 ALA A C 1
ATOM 1458 O O . ALA A 1 180 ? 17.327 0.670 -20.905 1.00 85.62 180 ALA A O 1
ATOM 1459 N N . GLU A 1 181 ? 17.710 -1.340 -19.975 1.00 86.94 181 GLU A N 1
ATOM 1460 C CA . GLU A 1 181 ? 16.734 -2.079 -20.783 1.00 86.94 181 GLU A CA 1
ATOM 1461 C C . GLU A 1 181 ? 15.313 -1.552 -20.577 1.00 86.94 181 GLU A C 1
ATOM 1463 O O . GLU A 1 181 ? 14.606 -1.271 -21.547 1.00 86.94 181 GLU A O 1
ATOM 1468 N N . CYS A 1 182 ? 14.899 -1.335 -19.324 1.00 86.69 182 CYS A N 1
ATOM 1469 C CA . CYS A 1 182 ? 13.559 -0.827 -19.041 1.00 86.69 182 CYS A CA 1
ATOM 1470 C C . CYS A 1 182 ? 13.352 0.600 -19.580 1.00 86.69 182 CYS A C 1
ATOM 1472 O O . CYS A 1 182 ? 12.265 0.923 -20.067 1.00 86.69 182 CYS A O 1
ATOM 1474 N N . ILE A 1 183 ? 14.384 1.452 -19.516 1.00 84.81 183 ILE A N 1
ATOM 1475 C CA . ILE A 1 183 ? 14.359 2.800 -20.101 1.00 84.81 183 ILE A CA 1
ATOM 1476 C C . ILE A 1 183 ? 14.244 2.721 -21.627 1.00 84.81 183 ILE A C 1
ATOM 1478 O O . ILE A 1 183 ? 13.420 3.433 -22.206 1.00 84.81 183 ILE A O 1
ATOM 1482 N N . ASN A 1 184 ? 15.036 1.860 -22.272 1.00 85.19 184 ASN A N 1
ATOM 1483 C CA . ASN A 1 184 ? 15.036 1.695 -23.725 1.00 85.19 184 ASN A CA 1
ATOM 1484 C C . ASN A 1 184 ? 13.686 1.183 -24.248 1.00 85.19 184 ASN A C 1
ATOM 1486 O O . ASN A 1 184 ? 13.139 1.727 -25.209 1.00 85.19 184 ASN A O 1
ATOM 1490 N N . GLU A 1 185 ? 13.111 0.188 -23.573 1.00 85.81 185 GLU A N 1
ATOM 1491 C CA . GLU A 1 185 ? 11.781 -0.339 -23.882 1.00 85.81 185 GLU A CA 1
ATOM 1492 C C . GLU A 1 185 ? 10.710 0.755 -23.770 1.00 85.81 185 GLU A C 1
ATOM 1494 O O . GLU A 1 185 ? 9.873 0.933 -24.658 1.00 85.81 185 GLU A O 1
ATOM 1499 N N . TYR A 1 186 ? 10.746 1.540 -22.688 1.00 84.44 186 TYR A N 1
ATOM 1500 C CA . TYR A 1 186 ? 9.794 2.629 -22.505 1.00 84.44 186 TYR A CA 1
ATOM 1501 C C . TYR A 1 186 ? 9.950 3.722 -23.569 1.00 84.44 186 TYR A C 1
ATOM 1503 O O . TYR A 1 186 ? 8.943 4.165 -24.126 1.00 84.44 186 TYR A O 1
ATOM 1511 N N . ALA A 1 187 ? 11.182 4.133 -23.884 1.00 83.44 187 ALA A N 1
ATOM 1512 C CA . ALA A 1 187 ? 11.455 5.121 -24.927 1.00 83.44 187 ALA A CA 1
ATOM 1513 C C . ALA A 1 187 ? 10.916 4.662 -26.290 1.00 83.44 187 ALA A C 1
ATOM 1515 O O . ALA A 1 187 ? 10.191 5.414 -26.940 1.00 83.44 187 ALA A O 1
ATOM 1516 N N . SER A 1 188 ? 11.170 3.400 -26.649 1.00 83.75 188 SER A N 1
ATOM 1517 C CA . SER A 1 188 ? 10.736 2.787 -27.912 1.00 83.75 188 SER A CA 1
ATOM 1518 C C . SER A 1 188 ? 9.213 2.684 -28.039 1.00 83.75 188 SER A C 1
ATOM 1520 O O . SER A 1 188 ? 8.672 2.745 -29.138 1.00 83.75 188 SER A O 1
ATOM 1522 N N . SER A 1 189 ? 8.503 2.564 -26.914 1.00 80.88 189 SER A N 1
ATOM 1523 C CA . SER A 1 189 ? 7.034 2.536 -26.878 1.00 80.88 189 SER A CA 1
ATOM 1524 C C . SER A 1 189 ? 6.368 3.922 -26.898 1.00 80.88 189 SER A C 1
ATOM 1526 O O . SER A 1 189 ? 5.149 4.020 -27.040 1.00 80.88 189 SER A O 1
ATOM 1528 N N . SER A 1 190 ? 7.138 5.001 -26.712 1.00 75.75 190 SER A N 1
ATOM 1529 C CA . SER A 1 190 ? 6.608 6.364 -26.607 1.00 75.75 190 SER A CA 1
ATOM 1530 C C . SER A 1 190 ? 6.379 6.965 -28.002 1.00 75.75 190 SER A C 1
ATOM 1532 O O . SER A 1 190 ? 7.342 7.094 -28.759 1.00 75.75 190 SER A O 1
ATOM 1534 N N . PRO A 1 191 ? 5.165 7.455 -28.340 1.00 69.44 191 PRO A N 1
ATOM 1535 C CA . PRO A 1 191 ? 4.848 7.991 -29.675 1.00 69.44 191 PRO A CA 1
ATOM 1536 C C . PRO A 1 191 ? 5.730 9.164 -30.122 1.00 69.44 1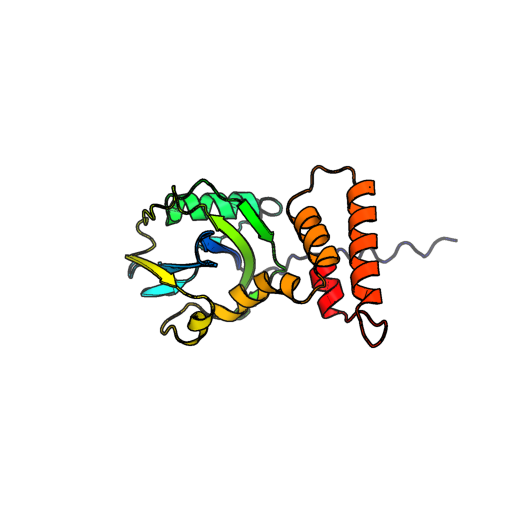91 PRO A C 1
ATOM 1538 O O . PRO A 1 191 ? 5.829 9.463 -31.306 1.00 69.44 191 PRO A O 1
ATOM 1541 N N . SER A 1 192 ? 6.341 9.866 -29.165 1.00 71.38 192 SER A N 1
ATOM 1542 C CA . SER A 1 192 ? 7.173 11.051 -29.403 1.00 71.38 192 SER A CA 1
ATOM 1543 C C . SER A 1 192 ? 8.670 10.789 -29.224 1.00 71.38 192 SER A C 1
ATOM 1545 O O . SER A 1 192 ? 9.455 11.730 -29.317 1.00 71.38 192 SER A O 1
ATOM 1547 N N . ASN A 1 193 ? 9.066 9.548 -28.908 1.00 63.84 193 ASN A N 1
ATOM 1548 C CA . ASN A 1 193 ? 10.416 9.187 -28.463 1.00 63.84 193 ASN A CA 1
ATOM 1549 C C . ASN A 1 193 ? 10.925 10.070 -27.295 1.00 63.84 193 ASN A C 1
ATOM 1551 O O . ASN A 1 193 ? 12.118 10.331 -27.145 1.00 63.84 193 ASN A O 1
ATOM 1555 N N . ARG A 1 194 ? 9.999 10.594 -26.474 1.00 68.88 194 ARG A N 1
ATOM 1556 C CA . ARG A 1 194 ? 10.293 11.435 -25.304 1.00 68.88 194 ARG A CA 1
ATOM 1557 C C . ARG A 1 194 ? 9.948 10.712 -24.010 1.00 68.88 194 ARG A C 1
ATOM 1559 O O . ARG A 1 194 ? 8.880 10.106 -23.878 1.00 68.88 194 ARG A O 1
ATOM 1566 N N . ILE A 1 195 ? 10.825 10.873 -23.022 1.00 71.50 195 ILE A N 1
ATOM 1567 C CA . ILE A 1 195 ? 10.616 10.448 -21.636 1.00 71.50 195 ILE A CA 1
ATOM 1568 C C . ILE A 1 195 ? 10.194 11.671 -20.820 1.00 71.50 195 ILE A C 1
ATOM 1570 O O . ILE A 1 195 ? 10.933 12.643 -20.688 1.00 71.50 195 ILE A O 1
ATOM 1574 N N . HIS A 1 196 ? 8.996 11.625 -20.243 1.00 76.88 196 HIS A N 1
ATOM 1575 C CA . HIS A 1 196 ? 8.514 12.674 -19.346 1.00 76.88 196 HIS A CA 1
ATOM 1576 C C . HIS A 1 196 ? 9.210 12.584 -17.979 1.00 76.88 196 HIS A C 1
ATOM 1578 O O . HIS A 1 196 ? 9.331 11.493 -17.422 1.00 76.88 196 HIS A O 1
ATOM 1584 N N . MET A 1 197 ? 9.575 13.727 -17.383 1.00 73.31 197 MET A N 1
ATOM 1585 C CA . MET A 1 197 ? 10.259 13.798 -16.077 1.00 73.31 197 MET A CA 1
ATOM 1586 C C . MET A 1 197 ? 9.538 12.999 -14.978 1.00 73.31 197 MET A C 1
ATOM 1588 O O . MET A 1 197 ? 10.166 12.284 -14.205 1.00 73.31 197 MET A O 1
ATOM 1592 N N . LYS A 1 198 ? 8.200 13.053 -14.936 1.00 71.56 198 LYS A N 1
ATOM 1593 C CA . LYS A 1 198 ? 7.396 12.263 -13.987 1.00 71.56 198 LYS A CA 1
ATOM 1594 C C . LYS A 1 198 ? 7.621 10.754 -14.148 1.00 71.56 198 LYS A C 1
ATOM 1596 O O . LYS A 1 198 ? 7.676 10.046 -13.153 1.00 71.56 198 LYS A O 1
ATOM 1601 N N . SER A 1 199 ? 7.754 10.266 -15.381 1.00 75.25 199 SER A N 1
ATOM 1602 C CA . SER A 1 199 ? 8.056 8.860 -15.655 1.00 75.25 199 SER A CA 1
ATOM 1603 C C . SER A 1 199 ? 9.480 8.503 -15.248 1.00 75.25 199 SER A C 1
ATOM 1605 O O . SER A 1 199 ? 9.656 7.476 -14.605 1.00 75.25 199 SER A O 1
ATOM 1607 N N . LEU A 1 200 ? 10.460 9.372 -15.519 1.00 77.38 200 LEU A N 1
ATOM 1608 C CA . LEU A 1 200 ? 11.845 9.170 -15.081 1.00 77.38 200 LEU A CA 1
ATOM 1609 C C . LEU A 1 200 ? 11.965 9.093 -13.549 1.00 77.38 200 LEU A C 1
ATOM 1611 O O . LEU A 1 200 ? 12.727 8.287 -13.036 1.00 77.38 200 LEU A O 1
ATOM 1615 N N . LEU A 1 201 ? 11.186 9.889 -12.812 1.00 77.06 201 LEU A N 1
ATOM 1616 C CA . LEU A 1 201 ? 11.165 9.839 -11.346 1.00 77.06 201 LEU A CA 1
ATOM 1617 C C . LEU A 1 201 ? 10.569 8.543 -10.789 1.00 77.06 201 LEU A C 1
ATOM 1619 O O . LEU A 1 201 ? 10.988 8.106 -9.723 1.00 77.06 201 LEU A O 1
ATOM 1623 N N . ASP A 1 202 ? 9.584 7.957 -11.470 1.00 76.19 202 ASP A N 1
ATOM 1624 C CA . ASP A 1 202 ? 9.029 6.659 -11.073 1.00 76.19 202 ASP A CA 1
ATOM 1625 C C . ASP A 1 202 ? 10.010 5.522 -11.422 1.00 76.19 202 ASP A C 1
ATOM 1627 O O . ASP A 1 202 ? 10.148 4.587 -10.642 1.00 76.19 202 ASP A O 1
ATOM 1631 N N . PHE A 1 203 ? 10.748 5.653 -12.532 1.00 75.25 203 PHE A N 1
ATOM 1632 C CA . PHE A 1 203 ? 11.864 4.777 -12.907 1.00 75.25 203 PHE A CA 1
ATOM 1633 C C . PHE A 1 203 ? 13.007 4.809 -11.893 1.00 75.25 203 PHE A C 1
ATOM 1635 O O . PHE A 1 203 ? 13.434 3.769 -11.422 1.00 75.25 203 PHE A O 1
ATOM 1642 N N . ALA A 1 204 ? 13.486 6.002 -11.541 1.00 73.56 204 ALA A N 1
ATOM 1643 C CA . ALA A 1 204 ? 14.613 6.186 -10.627 1.00 73.56 204 ALA A CA 1
ATOM 1644 C C . ALA A 1 204 ? 14.300 5.776 -9.179 1.00 73.56 204 ALA A C 1
ATOM 1646 O O . ALA A 1 204 ? 15.197 5.769 -8.336 1.00 73.56 204 ALA A O 1
ATOM 1647 N N . TRP A 1 205 ? 13.025 5.531 -8.871 1.00 76.62 205 TRP A N 1
ATOM 1648 C CA . TRP A 1 205 ? 12.599 5.070 -7.558 1.00 76.62 205 TRP A CA 1
ATOM 1649 C C . TRP A 1 205 ? 12.455 3.549 -7.469 1.00 76.62 205 TRP A C 1
ATOM 1651 O O . TRP A 1 205 ? 12.610 3.007 -6.373 1.00 76.62 205 TRP A O 1
ATOM 1661 N N . ALA A 1 206 ? 12.105 2.904 -8.586 1.00 66.38 206 ALA A N 1
ATOM 1662 C CA . ALA A 1 206 ? 11.993 1.454 -8.679 1.00 66.38 206 ALA A CA 1
ATOM 1663 C C . ALA A 1 206 ? 13.350 0.788 -8.446 1.00 66.38 206 ALA A C 1
ATOM 1665 O O . ALA A 1 206 ? 13.316 -0.269 -7.780 1.00 66.38 206 ALA A O 1
#

Foldseek 3Di:
DPDPPPDPPPPPPDPPQAWEKEFEWEAEPPPRFTKKFAFDCPDPPQHRAIGGQMDTQDPVCVPVSVVRNQVSCCQAFVDRDWAWQDFFDWDQFPVHYTYTYTYTYDYPVPRHGDGDNRTDDMDGGDLVCVVVDPSHDTCRNVSVVRRCLLVVAPPQLSVLLRCLRVDPPDDVVVNVVSLVVSLVRRLVPDPVSDDDPVNVSRSVVD

InterPro domains:
  IPR000086 NUDIX hydrolase domain [PF00293] (18-130)
  IPR000086 NUDIX hydrolase domain [PS51462] (17-147)
  IPR015797 NUDIX hydrolase-like domain superfamily [SSF55811] (5-131)

Radius of gyration: 18.67 Å; chains: 1; bounding box: 59×44×50 Å

Secondary structure (DSSP, 8-state):
---------------TTPEEEEEEEEEETTT--EEEEEE-TT-SSSTT-EE-EEEEE-GGGTT-HHHHHHHHHHHHH-----EEEEEPPPEEETTTEEEEEEEEEE-GGG------TTEEEEEEE-GGGGGG-SSBPTTHHHHHHHHGGGGGS-HHHHHHHHHHHH-SSS-HHHHHHHHHHHHHHHHHH-TTS---HHHHHHHTT-

Sequence (206 aa):
MSDVLRSRQKYCYTCSGRRRVVTVILRRQSDGYVLMLQRSQLMKEYPGRWHFVSGSLEVRDSGRCLERARAEVLEETGISELRLICHARPIRIEGKYLVHPVLFEVADAHAIVMLNRENQAYQWIDPGQLDCIENTVPNLTQTWQRTQALNKFPKNAKNGLRQLTVDRELHPIVLACLAAECINEYASSSPSNRIHMKSLLDFAWA

Organism: Beta vulgaris subsp. vulgaris (NCBI:txid3555)